Protein AF-A0A0K2SPZ6-F1 (afdb_monomer_lite)

Foldseek 3Di:
DDDDDDDDPPPPPPVVVVVVVLVVLVVLLLVLLVVLQVQLVVLVVVLVVLVVVLPDPPDDVVVSVLCCVLVVVLSVLSNVCRNVVSNCLSCCQVVVCVVLVFRHQPCSVLSVVLSVLQVQLSCQLSVLSVVCSVDVDVVSVVSNVVSPVSNVVSVVSSCVRSVCRNVVPPDCVVPPCPPVNVVVVVVCVVVVVVVVPVPPD

Secondary structure (DSSP, 8-state):
------SSSSSSSHHHHHHHHHHHHHHHHHHHHHHHHHHHHHHHHHHHHHHHHHT-TTS-HHHHHHHHHHHHHHHHHIIIIIIIIHHHHHHHHHHHHHHTTPPS-S-HHHHHHHHHHHHHHHHHHHHHHHHTTT---THHHHHHHHHHHHHHHHHHHHHHHHHHHHTT-TTSGGGSS-HHHHHHHHHHHHHHHHHTTTT--

Structure (mmCIF, N/CA/C/O backbone):
data_AF-A0A0K2SPZ6-F1
#
_entry.id   AF-A0A0K2SPZ6-F1
#
loop_
_atom_site.group_PDB
_atom_site.id
_atom_site.type_symbol
_atom_site.label_atom_id
_atom_site.label_alt_id
_atom_site.label_comp_id
_atom_site.label_asym_id
_atom_site.label_entity_id
_atom_site.label_seq_id
_atom_site.pdbx_PDB_ins_code
_atom_site.Cartn_x
_ato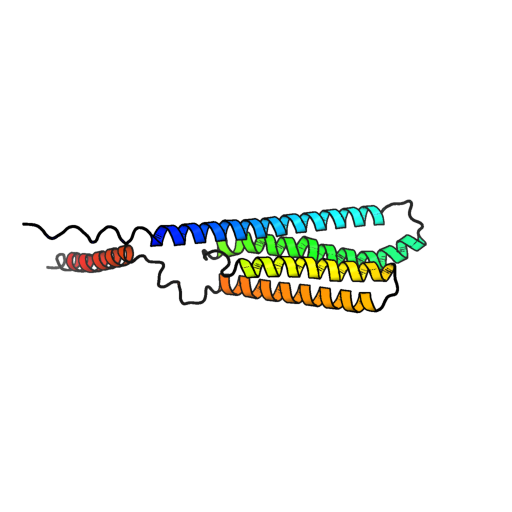m_site.Cartn_y
_atom_site.Cartn_z
_atom_site.occupancy
_atom_site.B_iso_or_equiv
_atom_site.auth_seq_id
_atom_site.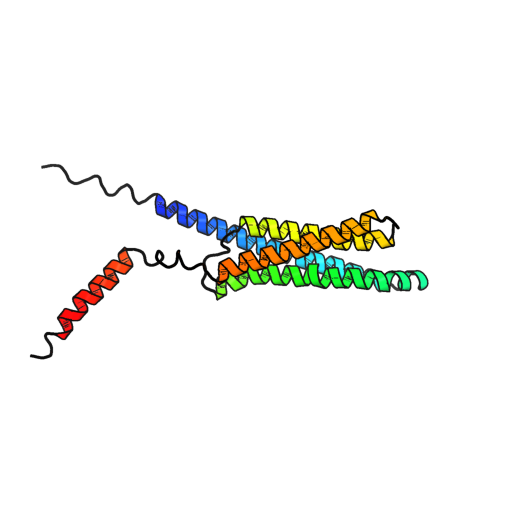auth_comp_id
_atom_site.auth_asym_id
_atom_site.auth_atom_id
_atom_site.pdbx_PDB_model_num
ATOM 1 N N . MET A 1 1 ? -57.168 -4.338 43.255 1.00 48.16 1 MET A N 1
ATOM 2 C CA . MET A 1 1 ? -56.981 -5.070 41.983 1.00 48.16 1 MET A CA 1
ATOM 3 C C . MET A 1 1 ? -56.454 -4.103 40.936 1.00 48.16 1 MET A C 1
ATOM 5 O O . MET A 1 1 ? -57.025 -3.033 40.809 1.00 48.16 1 MET A O 1
ATOM 9 N N . GLY A 1 2 ? -55.401 -4.496 40.212 1.00 50.34 2 GLY A N 1
ATOM 10 C CA . GLY A 1 2 ? -55.012 -3.913 38.920 1.00 50.34 2 GLY A CA 1
ATOM 11 C C . GLY A 1 2 ? -54.053 -2.723 38.969 1.00 50.34 2 GLY A C 1
ATOM 12 O O . GLY A 1 2 ? -54.486 -1.595 39.151 1.00 50.34 2 GLY A O 1
ATOM 13 N N . GLY A 1 3 ? -52.759 -2.960 38.722 1.00 47.03 3 GLY A N 1
ATOM 14 C CA . GLY A 1 3 ? -51.824 -1.858 38.465 1.00 47.03 3 GLY A CA 1
ATOM 15 C C . GLY A 1 3 ? -50.334 -2.196 38.510 1.00 47.03 3 GLY A C 1
ATOM 16 O O . GLY A 1 3 ? -49.577 -1.424 39.081 1.00 47.03 3 GLY A O 1
ATOM 17 N N . ALA A 1 4 ? -49.884 -3.329 37.958 1.00 52.12 4 ALA A N 1
ATOM 18 C CA . ALA A 1 4 ? -48.452 -3.653 37.917 1.00 52.12 4 ALA A CA 1
ATOM 19 C C . ALA A 1 4 ? -48.085 -4.529 36.707 1.00 52.12 4 ALA A C 1
ATOM 21 O O . ALA A 1 4 ? -47.652 -5.664 36.863 1.00 52.12 4 ALA A O 1
ATOM 22 N N . ALA A 1 5 ? -48.285 -4.030 35.485 1.00 55.56 5 ALA A N 1
ATOM 23 C CA . ALA A 1 5 ? -47.811 -4.719 34.281 1.00 55.56 5 ALA A CA 1
ATOM 24 C C . ALA A 1 5 ? -47.653 -3.753 33.095 1.00 55.56 5 ALA A C 1
ATOM 26 O O . ALA A 1 5 ? -48.502 -3.729 32.213 1.00 55.56 5 ALA A O 1
ATOM 27 N N . SER A 1 6 ? -46.591 -2.934 33.050 1.00 50.91 6 SER A N 1
ATOM 28 C CA . SER A 1 6 ? -46.217 -2.256 31.785 1.00 50.91 6 SER A CA 1
ATOM 29 C C . SER A 1 6 ? -44.782 -1.702 31.676 1.00 50.91 6 SER A C 1
ATOM 31 O O . SER A 1 6 ? -44.539 -0.824 30.851 1.00 50.91 6 SER A O 1
ATOM 33 N N . ARG A 1 7 ? -43.788 -2.179 32.448 1.00 51.12 7 ARG A N 1
ATOM 34 C CA . ARG A 1 7 ? -42.400 -1.649 32.351 1.00 51.12 7 ARG A CA 1
ATOM 35 C C . ARG A 1 7 ? -41.344 -2.565 31.727 1.00 51.12 7 ARG A C 1
ATOM 37 O O . ARG A 1 7 ? -40.216 -2.125 31.551 1.00 51.12 7 ARG A O 1
ATOM 44 N N . THR A 1 8 ? -41.676 -3.782 31.306 1.00 50.97 8 THR A N 1
ATOM 45 C CA . THR A 1 8 ? -40.674 -4.757 30.824 1.00 50.97 8 THR A CA 1
ATOM 46 C C . THR A 1 8 ? -40.409 -4.761 29.313 1.00 50.97 8 THR A C 1
ATOM 48 O O . THR A 1 8 ? -39.526 -5.484 28.867 1.00 50.97 8 THR A O 1
ATOM 51 N N . ALA A 1 9 ? -41.086 -3.940 28.502 1.00 47.19 9 ALA A N 1
ATOM 52 C CA . ALA A 1 9 ? -40.972 -4.026 27.037 1.00 47.19 9 ALA A CA 1
ATOM 53 C C . ALA A 1 9 ? -39.983 -3.043 26.368 1.00 47.19 9 ALA A C 1
ATOM 55 O O . ALA A 1 9 ? -39.807 -3.107 25.154 1.00 47.19 9 ALA A O 1
ATOM 56 N N . ARG A 1 10 ? -39.326 -2.127 27.102 1.00 47.34 10 ARG A N 1
ATOM 57 C CA . ARG A 1 10 ? -38.544 -1.035 26.472 1.00 47.34 10 ARG A CA 1
ATOM 58 C C . ARG A 1 10 ? -37.029 -1.253 26.340 1.00 47.34 10 ARG A C 1
ATOM 60 O O . ARG A 1 10 ? -36.404 -0.496 25.610 1.00 47.34 10 ARG A O 1
ATOM 67 N N . ASN A 1 11 ? -36.455 -2.305 26.930 1.00 48.88 11 ASN A N 1
ATOM 68 C CA . ASN A 1 11 ? -34.994 -2.526 26.922 1.00 48.88 11 ASN A CA 1
ATOM 69 C C . ASN A 1 11 ? -34.487 -3.537 25.869 1.00 48.88 11 ASN A C 1
ATOM 71 O O . ASN A 1 11 ? -33.292 -3.799 25.794 1.00 48.88 11 ASN A O 1
ATOM 75 N N . GLY A 1 12 ? -35.359 -4.095 25.019 1.00 47.16 12 GLY A N 1
ATOM 76 C CA . GLY A 1 12 ? -34.966 -5.086 24.000 1.00 47.16 12 GLY A CA 1
ATOM 77 C C . GLY A 1 12 ? -34.379 -4.512 22.699 1.00 47.16 12 GLY A C 1
ATOM 78 O O . GLY A 1 12 ? -33.829 -5.263 21.898 1.00 47.16 12 GLY A O 1
ATOM 79 N N . GLY A 1 13 ? -34.492 -3.199 22.462 1.00 49.41 13 GLY A N 1
ATOM 80 C CA . GLY A 1 13 ? -34.100 -2.567 21.191 1.00 49.41 13 GLY A CA 1
ATOM 81 C C . GLY A 1 13 ? -32.635 -2.118 21.103 1.00 49.41 13 GLY A C 1
ATOM 82 O O . GLY A 1 13 ? -32.050 -2.141 20.021 1.00 49.41 13 GLY A O 1
ATOM 83 N N . GLU A 1 14 ? -32.014 -1.745 22.224 1.00 51.88 14 GLU A N 1
ATOM 84 C CA . GLU A 1 14 ? -30.678 -1.122 22.223 1.00 51.88 14 GLU A CA 1
ATOM 85 C C . GLU A 1 14 ? -29.535 -2.139 22.049 1.00 51.88 14 GLU A C 1
ATOM 87 O O . GLU A 1 14 ? -28.553 -1.864 21.356 1.00 51.88 14 GLU A O 1
ATOM 92 N N . GLY A 1 15 ? -29.686 -3.362 22.571 1.00 53.81 15 GLY A N 1
ATOM 93 C CA . GLY A 1 15 ? -28.670 -4.418 22.436 1.00 53.81 15 GLY A CA 1
ATOM 94 C C . GLY A 1 15 ? -28.492 -4.932 21.001 1.00 53.81 15 GLY A C 1
ATOM 95 O O . GLY A 1 15 ? -27.385 -5.291 20.589 1.00 53.81 15 GLY A O 1
ATOM 96 N N . MET A 1 16 ? -29.562 -4.906 20.201 1.00 54.62 16 MET A N 1
ATOM 97 C CA . MET A 1 16 ? -29.555 -5.401 18.821 1.00 54.62 16 MET A CA 1
ATOM 98 C C . MET A 1 16 ? -28.800 -4.453 17.869 1.00 54.62 16 MET A C 1
ATOM 100 O O . MET A 1 16 ? -28.146 -4.904 16.926 1.00 54.62 16 MET A O 1
ATOM 104 N N . GLY A 1 17 ? -28.801 -3.146 18.160 1.00 69.06 17 GLY A N 1
ATOM 105 C CA . GLY A 1 17 ? -28.034 -2.149 17.410 1.00 69.06 17 GLY A CA 1
ATOM 106 C C . GLY A 1 17 ? -26.521 -2.282 17.612 1.00 69.06 17 GLY A C 1
ATOM 107 O O . GLY A 1 17 ? -25.762 -2.263 16.642 1.00 69.06 17 GLY A O 1
ATOM 108 N N . ILE A 1 18 ? -26.074 -2.486 18.855 1.00 72.25 18 ILE A N 1
ATOM 109 C CA . ILE A 1 18 ? -24.642 -2.570 19.194 1.00 72.25 18 ILE A CA 1
ATOM 110 C C . ILE A 1 18 ? -24.004 -3.828 18.586 1.00 72.25 18 ILE A C 1
ATOM 112 O O . ILE A 1 18 ? -22.923 -3.750 17.992 1.00 72.25 18 ILE A O 1
ATOM 116 N N . ALA A 1 19 ? -24.686 -4.975 18.667 1.00 74.56 19 ALA A N 1
ATOM 117 C CA . ALA A 1 19 ? -24.220 -6.218 18.052 1.00 74.56 19 ALA A CA 1
ATOM 118 C C . ALA A 1 19 ? -24.092 -6.083 16.522 1.00 74.56 19 ALA A C 1
ATOM 120 O O . ALA A 1 19 ? -23.043 -6.397 15.952 1.00 74.56 19 ALA A O 1
ATOM 121 N N . ALA A 1 20 ? -25.105 -5.509 15.863 1.00 76.62 20 ALA A N 1
ATOM 122 C CA . ALA A 1 20 ? -25.093 -5.291 14.418 1.00 76.62 20 ALA A CA 1
ATOM 123 C C . ALA A 1 20 ? -23.979 -4.326 13.962 1.00 76.62 20 ALA A C 1
ATOM 125 O O . ALA A 1 20 ? -23.363 -4.532 12.907 1.00 76.62 20 ALA A O 1
ATOM 126 N N . VAL A 1 21 ? -23.688 -3.282 14.750 1.00 79.44 21 VAL A N 1
ATOM 127 C CA . VAL A 1 21 ? -22.583 -2.346 14.484 1.00 79.44 21 VAL A CA 1
ATOM 128 C C . VAL A 1 21 ? -21.233 -3.050 14.625 1.00 79.44 21 VAL A C 1
ATOM 130 O O . VAL A 1 21 ? -20.398 -2.949 13.722 1.00 79.44 21 VAL A O 1
ATOM 133 N N . LYS A 1 22 ? -21.033 -3.830 15.695 1.00 79.19 22 LYS A N 1
ATOM 134 C CA . LYS A 1 22 ? -19.798 -4.595 15.927 1.00 79.19 22 LYS A CA 1
ATOM 135 C C . LYS A 1 22 ? -19.522 -5.582 14.789 1.00 79.19 22 LYS A C 1
ATOM 137 O O . LYS A 1 22 ? -18.397 -5.639 14.287 1.00 79.19 22 LYS A O 1
ATOM 142 N N . ASP A 1 23 ? -20.548 -6.282 14.313 1.00 84.62 23 ASP A N 1
ATOM 143 C CA . ASP A 1 23 ? -20.433 -7.219 13.190 1.00 84.62 23 ASP A CA 1
ATOM 144 C C . ASP A 1 23 ? -20.152 -6.531 11.851 1.00 84.62 23 ASP A C 1
ATOM 146 O O . ASP A 1 23 ? -19.418 -7.057 11.005 1.00 84.62 23 ASP A O 1
ATOM 150 N N . ARG A 1 24 ? -20.701 -5.331 11.633 1.00 84.81 24 ARG A N 1
ATOM 151 C CA . ARG A 1 24 ? -20.382 -4.522 10.449 1.00 84.81 24 ARG A CA 1
ATOM 152 C C . ARG A 1 24 ? -18.917 -4.091 10.460 1.00 84.81 24 ARG A C 1
ATOM 154 O O . ARG A 1 24 ? -18.242 -4.236 9.439 1.00 84.81 24 ARG A O 1
ATOM 161 N N . THR A 1 25 ? -18.410 -3.635 11.604 1.00 83.62 25 THR A N 1
ATOM 162 C CA . THR A 1 25 ? -17.001 -3.250 11.760 1.00 83.62 25 THR A CA 1
ATOM 163 C C . THR A 1 25 ? -16.080 -4.451 11.554 1.00 83.62 25 THR A C 1
ATOM 165 O O . THR A 1 25 ? -15.144 -4.353 10.763 1.00 83.62 25 THR A O 1
ATOM 168 N N . ARG A 1 26 ? -16.396 -5.618 12.140 1.00 84.38 26 ARG A N 1
ATOM 169 C CA . ARG A 1 26 ? -15.666 -6.886 11.914 1.00 84.38 26 ARG A CA 1
ATOM 170 C C . ARG A 1 26 ? -15.512 -7.217 10.441 1.00 84.38 26 ARG A C 1
ATOM 172 O O . ARG A 1 26 ? -14.404 -7.443 9.956 1.00 84.38 26 ARG A O 1
ATOM 179 N N . ARG A 1 27 ? -16.631 -7.212 9.717 1.00 88.31 27 ARG A N 1
ATOM 180 C CA . ARG A 1 27 ? -16.635 -7.497 8.281 1.00 88.31 27 ARG A CA 1
ATOM 181 C C . ARG A 1 27 ? -15.853 -6.451 7.492 1.00 88.31 27 ARG A C 1
ATOM 183 O O . ARG A 1 27 ? -15.133 -6.826 6.573 1.00 88.31 27 ARG A O 1
ATOM 190 N N . SER A 1 28 ? -15.958 -5.172 7.854 1.00 88.69 28 SER A N 1
ATOM 191 C CA . SER A 1 28 ? -15.219 -4.096 7.186 1.00 88.69 28 SER A CA 1
ATOM 192 C C . SER A 1 28 ? -13.707 -4.246 7.348 1.00 88.69 28 SER A C 1
ATOM 194 O O . SER A 1 28 ? -12.991 -4.181 6.354 1.00 88.69 28 SER A O 1
ATOM 196 N N . VAL A 1 29 ? -13.221 -4.486 8.569 1.00 87.81 29 VAL A N 1
ATOM 197 C CA . VAL A 1 29 ? -11.782 -4.649 8.833 1.00 87.81 29 VAL A CA 1
ATOM 198 C C . VAL A 1 29 ? -11.235 -5.893 8.140 1.00 87.81 29 VAL A C 1
ATOM 200 O O . VAL A 1 29 ? -10.220 -5.816 7.458 1.00 87.81 29 VAL A O 1
ATOM 203 N N . ARG A 1 30 ? -11.954 -7.020 8.205 1.00 90.75 30 ARG A N 1
ATOM 204 C CA . ARG A 1 30 ? -11.554 -8.239 7.489 1.00 90.75 30 ARG A CA 1
ATOM 205 C C . ARG A 1 30 ? -11.476 -8.022 5.976 1.00 90.75 30 ARG A C 1
ATOM 207 O O . ARG A 1 30 ? -10.544 -8.507 5.343 1.00 90.75 30 ARG A O 1
ATOM 214 N N . ARG A 1 31 ? -12.439 -7.303 5.389 1.00 94.38 31 ARG A N 1
ATOM 215 C CA . ARG A 1 31 ? -12.410 -6.947 3.960 1.00 94.38 31 ARG A CA 1
ATOM 216 C C . ARG A 1 31 ? -11.214 -6.062 3.624 1.00 94.38 31 ARG A C 1
ATOM 218 O O . ARG A 1 31 ? -10.594 -6.289 2.596 1.00 94.38 31 ARG A O 1
ATOM 225 N N . LEU A 1 32 ? -10.881 -5.106 4.490 1.00 94.75 32 LEU A N 1
ATOM 226 C CA . LEU A 1 32 ? -9.718 -4.242 4.313 1.00 94.75 32 LEU A CA 1
ATOM 227 C C . LEU A 1 32 ? -8.410 -5.045 4.331 1.00 94.75 32 LEU A C 1
ATOM 229 O O . LEU A 1 32 ? -7.596 -4.900 3.427 1.00 94.75 32 LEU A O 1
ATOM 233 N N . SER A 1 33 ? -8.228 -5.938 5.306 1.00 94.62 33 SER A N 1
ATOM 234 C CA . SER A 1 33 ? -7.054 -6.818 5.356 1.00 94.62 33 SER A CA 1
ATOM 235 C C . SER A 1 33 ? -6.949 -7.713 4.123 1.00 94.62 33 SER A C 1
ATOM 237 O O . SER A 1 33 ? -5.878 -7.823 3.537 1.00 94.62 33 SER A O 1
ATOM 239 N N . MET A 1 34 ? -8.066 -8.302 3.681 1.00 96.94 34 MET A N 1
ATOM 240 C CA . MET A 1 34 ? -8.100 -9.094 2.447 1.00 96.94 34 MET A CA 1
ATOM 241 C C . MET A 1 34 ? -7.771 -8.256 1.209 1.00 96.94 34 MET A C 1
ATOM 243 O O . MET A 1 34 ? -7.099 -8.754 0.310 1.00 96.94 34 MET A O 1
ATOM 247 N N . ALA A 1 35 ? -8.190 -6.989 1.168 1.00 97.50 35 ALA A N 1
ATOM 248 C CA . ALA A 1 35 ? -7.812 -6.074 0.097 1.00 97.50 35 ALA A CA 1
ATOM 249 C C . ALA A 1 35 ? -6.296 -5.825 0.089 1.00 97.50 35 ALA A C 1
ATOM 251 O O . ALA A 1 35 ? -5.685 -5.945 -0.966 1.00 97.50 35 ALA A O 1
ATOM 252 N N . TYR A 1 36 ? -5.680 -5.579 1.251 1.00 97.56 36 TYR A N 1
ATOM 253 C CA . TYR A 1 36 ? -4.224 -5.444 1.378 1.00 97.56 36 TYR A CA 1
ATOM 254 C C . TYR A 1 36 ? -3.459 -6.709 0.966 1.00 97.56 36 TYR A C 1
ATOM 256 O O . TYR A 1 36 ? -2.431 -6.612 0.299 1.00 97.56 36 TYR A O 1
ATOM 264 N N . TYR A 1 37 ? -3.955 -7.900 1.315 1.00 97.81 37 TYR A N 1
ATOM 265 C CA . TYR A 1 37 ? -3.356 -9.154 0.849 1.00 97.81 37 TYR A CA 1
ATOM 266 C C . TYR A 1 37 ? -3.484 -9.319 -0.665 1.00 97.81 37 TYR A C 1
ATOM 268 O O . TYR A 1 37 ? -2.507 -9.653 -1.331 1.00 97.81 37 TYR A O 1
ATOM 276 N N . GLY A 1 38 ? -4.663 -9.029 -1.219 1.00 97.75 38 GLY A N 1
ATOM 277 C CA . GLY A 1 38 ? -4.892 -9.071 -2.660 1.00 97.75 38 GLY A CA 1
ATOM 278 C C . GLY A 1 38 ? -3.976 -8.112 -3.422 1.00 97.75 38 GLY A C 1
ATOM 279 O O . GLY A 1 38 ? -3.356 -8.511 -4.405 1.00 97.75 38 GLY A O 1
ATOM 280 N N . THR A 1 39 ? -3.827 -6.870 -2.950 1.00 97.00 39 THR A N 1
ATOM 281 C CA . THR A 1 39 ? -2.935 -5.888 -3.584 1.00 97.00 39 THR A CA 1
ATOM 282 C C . THR A 1 39 ? -1.465 -6.250 -3.414 1.00 97.00 39 THR A C 1
ATOM 284 O O . THR A 1 39 ? -0.704 -6.116 -4.367 1.00 97.00 39 THR A O 1
ATOM 287 N N . SER A 1 40 ? -1.067 -6.763 -2.247 1.00 97.81 40 SER A N 1
ATOM 288 C CA . SER A 1 40 ? 0.290 -7.256 -1.995 1.00 97.81 40 SER A CA 1
ATOM 289 C C . SER A 1 40 ? 0.679 -8.356 -2.991 1.00 97.81 40 SER A C 1
ATOM 291 O O . SER A 1 40 ? 1.703 -8.241 -3.665 1.00 97.81 40 SER A O 1
ATOM 293 N N . LEU A 1 41 ? -0.175 -9.370 -3.167 1.00 97.75 41 LEU A N 1
ATOM 294 C CA . LEU A 1 41 ? 0.054 -10.454 -4.128 1.00 97.75 41 LEU A CA 1
ATOM 295 C C . LEU A 1 41 ? 0.055 -9.960 -5.577 1.00 97.75 41 LEU A C 1
ATOM 297 O O . LEU A 1 41 ? 0.882 -10.405 -6.370 1.00 97.75 41 LEU A O 1
ATOM 301 N N . ALA A 1 42 ? -0.821 -9.013 -5.924 1.00 96.44 42 ALA A N 1
ATOM 302 C CA . ALA A 1 42 ? -0.811 -8.398 -7.248 1.00 96.44 42 ALA A CA 1
ATOM 303 C C . ALA A 1 42 ? 0.523 -7.683 -7.522 1.00 96.44 42 ALA A C 1
ATOM 305 O O . ALA A 1 42 ? 1.104 -7.840 -8.593 1.00 96.44 42 ALA A O 1
ATOM 306 N N . TYR A 1 43 ? 1.049 -6.944 -6.544 1.00 95.25 43 TYR A N 1
ATOM 307 C CA . TYR A 1 43 ? 2.339 -6.274 -6.671 1.00 95.25 43 TYR A CA 1
ATOM 308 C C . TYR A 1 43 ? 3.521 -7.247 -6.735 1.00 95.25 43 TYR A C 1
ATOM 310 O O . TYR A 1 43 ? 4.442 -7.009 -7.517 1.00 95.25 43 TYR A O 1
ATOM 318 N N . LEU A 1 44 ? 3.472 -8.358 -5.994 1.00 95.31 44 LEU A N 1
ATOM 319 C CA . LEU A 1 44 ? 4.445 -9.442 -6.124 1.00 95.31 44 LEU A CA 1
ATOM 320 C C . LEU A 1 44 ? 4.422 -10.043 -7.534 1.00 95.31 44 LEU A C 1
ATOM 322 O O . LEU A 1 44 ? 5.472 -10.184 -8.151 1.00 95.31 44 LEU A O 1
ATOM 326 N N . ALA A 1 45 ? 3.236 -10.350 -8.068 1.00 95.12 45 ALA A N 1
ATOM 327 C CA . ALA A 1 45 ? 3.083 -10.923 -9.403 1.00 95.12 45 ALA A CA 1
ATOM 328 C C . ALA A 1 45 ? 3.598 -9.976 -10.500 1.00 95.12 45 ALA A C 1
ATOM 330 O O . ALA A 1 45 ? 4.351 -10.397 -11.377 1.00 95.12 45 ALA A O 1
ATOM 331 N N . VAL A 1 46 ? 3.251 -8.686 -10.421 1.00 91.00 46 VAL A N 1
ATOM 332 C CA . VAL A 1 46 ? 3.751 -7.655 -11.348 1.00 91.00 46 VAL A CA 1
ATOM 333 C C . VAL A 1 46 ? 5.271 -7.534 -11.263 1.00 91.00 46 VAL A C 1
ATOM 335 O O . VAL A 1 46 ? 5.943 -7.457 -12.289 1.00 91.00 46 VAL A O 1
ATOM 338 N N . GLY A 1 47 ? 5.833 -7.553 -10.056 1.00 89.06 47 GLY A N 1
ATOM 339 C CA . GLY A 1 47 ? 7.274 -7.496 -9.875 1.00 89.06 47 GLY A CA 1
ATOM 340 C C . GLY A 1 47 ? 7.994 -8.759 -10.372 1.00 89.06 47 GLY A C 1
ATOM 341 O O . GLY A 1 47 ? 9.019 -8.653 -11.038 1.00 89.06 47 GLY A O 1
ATOM 342 N N . ALA A 1 48 ? 7.450 -9.951 -10.127 1.00 89.81 48 ALA A N 1
ATOM 343 C CA . ALA A 1 48 ? 8.001 -11.199 -10.655 1.00 89.81 48 ALA A CA 1
ATOM 344 C C . ALA A 1 48 ? 7.994 -11.213 -12.193 1.00 89.81 48 ALA A C 1
ATOM 346 O O . ALA A 1 48 ? 9.000 -11.561 -12.811 1.00 89.81 48 ALA A O 1
ATOM 347 N N . LEU A 1 49 ? 6.899 -10.751 -12.811 1.00 88.62 49 LEU A N 1
ATOM 348 C CA . LEU A 1 49 ? 6.8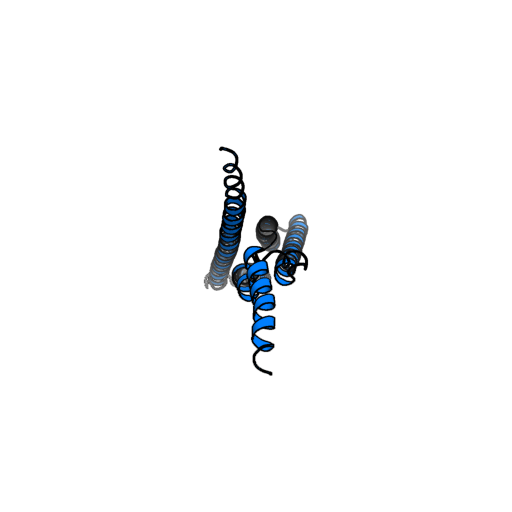19 -10.568 -14.261 1.00 88.62 49 LEU A CA 1
ATOM 349 C C . LEU A 1 49 ? 7.882 -9.580 -14.756 1.00 88.62 49 LEU A C 1
ATOM 351 O O . LEU A 1 49 ? 8.541 -9.829 -15.761 1.00 88.62 49 LEU A O 1
ATOM 355 N N . PHE A 1 50 ? 8.086 -8.481 -14.032 1.00 84.81 50 PHE A N 1
ATOM 356 C CA . PHE A 1 50 ? 9.107 -7.496 -14.364 1.00 84.81 50 PHE A CA 1
ATOM 357 C C . PHE A 1 50 ? 10.525 -8.082 -14.343 1.00 84.81 50 PHE A C 1
ATOM 359 O O . PHE A 1 50 ? 11.292 -7.843 -15.273 1.00 84.81 50 PHE A O 1
ATOM 366 N N . LEU A 1 51 ? 10.866 -8.888 -13.330 1.00 84.88 51 LEU A N 1
ATOM 367 C CA . LEU A 1 51 ? 12.149 -9.599 -13.284 1.00 84.88 51 LEU A CA 1
ATOM 368 C C . LEU A 1 51 ? 12.305 -10.568 -14.456 1.00 84.88 51 LEU A C 1
ATOM 370 O O . LEU A 1 51 ? 13.346 -10.556 -15.104 1.00 84.88 51 LEU A O 1
ATOM 374 N N . ALA A 1 52 ? 11.266 -11.348 -14.765 1.00 85.38 52 ALA A N 1
ATOM 375 C CA . ALA A 1 52 ? 11.292 -12.291 -15.881 1.00 85.38 52 ALA A CA 1
ATOM 376 C C . ALA A 1 52 ? 11.540 -11.588 -17.228 1.00 85.38 52 ALA A C 1
ATOM 378 O O . ALA A 1 52 ? 12.293 -12.086 -18.060 1.00 85.38 52 ALA A O 1
ATOM 379 N N . VAL A 1 53 ? 10.955 -10.400 -17.428 1.00 81.44 53 VAL A N 1
ATOM 380 C CA . VAL A 1 53 ? 11.199 -9.578 -18.623 1.00 81.44 53 VAL A CA 1
ATOM 381 C C . VAL A 1 53 ? 12.630 -9.028 -18.643 1.00 81.44 53 VAL A C 1
ATOM 383 O O . VAL A 1 53 ? 13.260 -9.012 -19.697 1.00 81.44 53 VAL A O 1
ATOM 386 N N . MET A 1 54 ? 13.164 -8.592 -17.497 1.00 75.94 54 MET A N 1
ATOM 387 C CA . MET A 1 54 ? 14.531 -8.054 -17.401 1.00 75.94 54 MET A CA 1
ATOM 388 C C . MET A 1 54 ? 15.628 -9.112 -17.585 1.00 75.94 54 MET A C 1
ATOM 390 O O . MET A 1 54 ? 16.750 -8.758 -17.955 1.00 75.94 54 MET A O 1
ATOM 394 N N . ASP A 1 55 ? 15.316 -10.379 -17.315 1.00 79.88 55 ASP A N 1
ATOM 395 C CA . ASP A 1 55 ? 16.233 -11.514 -17.463 1.00 79.88 55 ASP A CA 1
ATOM 396 C C . ASP A 1 55 ? 16.103 -12.214 -18.828 1.00 79.88 55 ASP A C 1
ATOM 398 O O . ASP A 1 55 ? 16.769 -13.211 -19.100 1.00 79.88 55 ASP A O 1
ATOM 402 N N . TYR A 1 56 ? 15.252 -11.693 -19.722 1.00 79.38 56 TYR A N 1
ATOM 403 C CA . TYR A 1 56 ? 15.015 -12.313 -21.020 1.00 79.38 56 TYR A CA 1
ATOM 404 C C . TYR A 1 56 ? 16.245 -12.164 -21.945 1.00 79.38 56 TYR A C 1
ATOM 406 O O . TYR A 1 56 ? 16.618 -11.039 -22.300 1.00 79.38 56 TYR A O 1
ATOM 414 N N . PRO A 1 57 ? 16.864 -13.273 -22.399 1.00 66.81 57 PRO A N 1
ATOM 415 C CA . PRO A 1 57 ? 18.168 -13.264 -23.072 1.00 66.81 57 PRO A CA 1
ATOM 416 C C . PRO A 1 57 ? 18.159 -12.651 -24.481 1.00 66.81 57 PRO A C 1
ATOM 418 O O . PRO A 1 57 ? 19.221 -12.413 -25.049 1.00 66.81 57 PRO A O 1
ATOM 421 N N . ALA A 1 58 ? 16.985 -12.375 -25.056 1.00 70.25 58 ALA A N 1
ATOM 422 C CA . ALA A 1 58 ? 16.859 -11.811 -26.403 1.00 70.25 58 ALA A CA 1
ATOM 423 C C . ALA A 1 58 ? 16.904 -10.270 -26.454 1.00 70.25 58 ALA A C 1
ATOM 425 O O . ALA A 1 58 ? 16.796 -9.691 -27.535 1.00 70.25 58 ALA A O 1
ATOM 426 N N . LEU A 1 59 ? 17.021 -9.582 -25.312 1.00 66.69 59 LEU A N 1
ATOM 427 C CA . LEU A 1 59 ? 17.057 -8.120 -25.297 1.00 66.69 59 LEU A CA 1
ATOM 428 C C . LEU A 1 59 ? 18.461 -7.594 -25.664 1.00 66.69 59 LEU A C 1
ATOM 430 O O . LEU A 1 59 ? 19.454 -8.026 -25.075 1.00 66.69 59 LEU A O 1
ATOM 434 N N . PRO A 1 60 ? 18.578 -6.624 -26.591 1.00 74.75 60 PRO A N 1
ATOM 435 C CA . PRO A 1 60 ? 19.869 -6.059 -26.978 1.00 74.75 60 PRO A CA 1
ATOM 436 C C . PRO A 1 60 ? 20.581 -5.425 -25.770 1.00 74.75 60 PRO A C 1
ATOM 438 O O . PRO A 1 60 ? 20.019 -4.576 -25.074 1.00 74.75 60 PRO A O 1
ATOM 441 N N . GLY A 1 61 ? 21.838 -5.815 -25.526 1.00 66.25 61 GLY A N 1
ATOM 442 C CA . GLY A 1 61 ? 22.559 -5.547 -24.270 1.00 66.25 61 GLY A CA 1
ATOM 443 C C . GLY A 1 61 ? 22.666 -4.070 -23.855 1.00 66.25 61 GLY A C 1
ATOM 444 O O . GLY A 1 61 ? 22.613 -3.758 -22.666 1.00 66.25 61 GLY A O 1
ATOM 445 N N . GLY A 1 62 ? 22.731 -3.136 -24.812 1.00 63.91 62 GLY A N 1
ATOM 446 C CA . GLY A 1 62 ? 22.733 -1.693 -24.519 1.00 63.91 62 GLY A CA 1
ATOM 447 C C . GLY A 1 62 ? 21.394 -1.160 -23.985 1.00 63.91 62 GLY A C 1
ATOM 448 O O . GLY A 1 62 ? 21.364 -0.215 -23.196 1.00 63.91 62 GLY A O 1
ATOM 449 N N . LEU A 1 63 ? 20.285 -1.794 -24.374 1.00 65.44 63 LEU A N 1
ATOM 450 C CA . LEU A 1 63 ? 18.930 -1.466 -23.925 1.00 65.44 63 LEU A CA 1
ATOM 451 C C . LEU A 1 63 ? 18.667 -2.079 -22.538 1.00 65.44 63 LEU A C 1
ATOM 453 O O . LEU A 1 63 ? 18.095 -1.425 -21.668 1.00 65.44 63 LEU A O 1
ATOM 457 N N . VAL A 1 64 ? 19.211 -3.276 -22.291 1.00 65.38 64 VAL A N 1
ATOM 458 C CA . VAL A 1 64 ? 19.192 -3.952 -20.984 1.00 65.38 64 VAL A CA 1
ATOM 459 C C . VAL A 1 64 ? 19.914 -3.136 -19.909 1.00 65.38 64 VAL A C 1
ATOM 461 O O . VAL A 1 64 ? 19.397 -3.014 -18.804 1.00 65.38 64 VAL A O 1
ATOM 464 N N . LEU A 1 65 ? 21.073 -2.536 -20.208 1.00 65.31 65 LEU A N 1
ATOM 465 C CA . LEU A 1 65 ? 21.844 -1.781 -19.209 1.00 65.31 65 LEU A CA 1
ATOM 466 C C . LEU A 1 65 ? 21.123 -0.498 -18.749 1.00 65.31 65 LEU A C 1
ATOM 468 O O . LEU A 1 65 ? 21.078 -0.205 -17.553 1.00 65.31 65 LEU A O 1
ATOM 472 N N . LYS A 1 66 ? 20.511 0.241 -19.689 1.00 67.00 66 LYS A N 1
ATOM 473 C CA . LYS A 1 66 ? 19.705 1.439 -19.387 1.00 67.00 66 LYS A CA 1
ATOM 474 C C . LYS A 1 66 ? 18.418 1.092 -18.650 1.00 67.00 66 LYS A C 1
ATOM 476 O O . LYS A 1 66 ? 18.055 1.800 -17.712 1.00 67.00 66 LYS A O 1
ATOM 481 N N . LEU A 1 67 ? 17.759 0.001 -19.049 1.00 68.12 67 LEU A N 1
ATOM 482 C CA . LEU A 1 67 ? 16.598 -0.503 -18.332 1.00 68.12 67 LEU A CA 1
ATOM 483 C C . LEU A 1 67 ? 17.006 -0.888 -16.912 1.00 68.12 67 LEU A C 1
ATOM 485 O O . LEU A 1 67 ? 16.494 -0.273 -15.995 1.00 68.12 67 LEU A O 1
ATOM 489 N N . LYS A 1 68 ? 17.991 -1.769 -16.700 1.00 70.62 68 LYS A N 1
ATOM 490 C CA . LYS A 1 68 ? 18.350 -2.323 -15.379 1.00 70.62 68 LYS A CA 1
ATOM 491 C C . LYS A 1 68 ? 18.582 -1.287 -14.267 1.00 70.62 68 LYS A C 1
ATOM 493 O O . LYS A 1 68 ? 18.094 -1.505 -13.161 1.00 70.62 68 LYS A O 1
ATOM 498 N N . GLY A 1 69 ? 19.258 -0.162 -14.521 1.00 70.25 69 GLY A N 1
ATOM 499 C CA . GLY A 1 69 ? 19.502 0.850 -13.473 1.00 70.25 69 GLY A CA 1
ATOM 500 C C . GLY A 1 69 ? 18.224 1.563 -12.998 1.00 70.25 69 GLY A C 1
ATOM 501 O O . GLY A 1 69 ? 17.925 1.647 -11.805 1.00 70.25 69 GLY A O 1
ATOM 502 N N . ALA A 1 70 ? 17.433 2.033 -13.956 1.00 67.50 70 ALA A N 1
ATOM 503 C CA . ALA A 1 70 ? 16.165 2.728 -13.743 1.00 67.50 70 ALA A CA 1
ATOM 504 C C . ALA A 1 70 ? 15.040 1.780 -13.279 1.00 67.50 70 ALA A C 1
ATOM 506 O O . ALA A 1 70 ? 14.345 2.035 -12.289 1.00 67.50 70 ALA A O 1
ATOM 507 N N . ALA A 1 71 ? 14.925 0.648 -13.971 1.00 74.00 71 ALA A N 1
ATOM 508 C CA . ALA A 1 71 ? 14.058 -0.485 -13.684 1.00 74.00 71 ALA A CA 1
ATOM 509 C C . ALA A 1 71 ? 14.268 -1.006 -12.269 1.00 74.00 71 ALA A C 1
ATOM 511 O O . ALA A 1 71 ? 13.293 -1.212 -11.557 1.00 74.00 71 ALA A O 1
ATOM 512 N N . GLY A 1 72 ? 15.525 -1.167 -11.845 1.00 79.62 72 GLY A N 1
ATOM 513 C CA . GLY A 1 72 ? 15.864 -1.661 -10.515 1.00 79.62 72 GLY A CA 1
ATOM 514 C C . GLY A 1 72 ? 15.334 -0.756 -9.407 1.00 79.62 72 GLY A C 1
ATOM 515 O O . GLY A 1 72 ? 14.806 -1.245 -8.414 1.00 79.62 72 GLY A O 1
ATOM 516 N N . THR A 1 73 ? 15.385 0.567 -9.596 1.00 83.25 73 THR A N 1
ATOM 517 C CA . THR A 1 73 ? 14.867 1.516 -8.598 1.00 83.25 73 THR A CA 1
ATOM 518 C C . THR A 1 73 ? 13.348 1.421 -8.477 1.00 83.25 73 THR A C 1
ATOM 520 O O . THR A 1 73 ? 12.829 1.288 -7.369 1.00 83.25 73 THR A O 1
ATOM 523 N N . VAL A 1 74 ? 12.623 1.451 -9.602 1.00 84.81 74 VAL A N 1
ATOM 524 C CA . VAL A 1 74 ? 11.157 1.318 -9.585 1.00 84.81 74 VAL A CA 1
ATOM 525 C C . VAL A 1 74 ? 10.751 -0.050 -9.051 1.00 84.81 74 VAL A C 1
ATOM 527 O O . VAL A 1 74 ? 9.891 -0.116 -8.183 1.00 84.81 74 VAL A O 1
ATOM 530 N N . PHE A 1 75 ? 11.417 -1.119 -9.485 1.00 87.56 75 PHE A N 1
ATOM 531 C CA . PHE A 1 75 ? 11.197 -2.478 -9.002 1.00 87.56 75 PHE A CA 1
ATOM 532 C C . PHE A 1 75 ? 11.369 -2.593 -7.484 1.00 87.56 75 PHE A C 1
ATOM 534 O O . PHE A 1 75 ? 10.474 -3.102 -6.810 1.00 87.56 75 PHE A O 1
ATOM 541 N N . ASN A 1 76 ? 12.475 -2.078 -6.937 1.00 88.94 76 ASN A N 1
ATOM 542 C CA . ASN A 1 76 ? 12.756 -2.133 -5.504 1.00 88.94 76 ASN A CA 1
ATOM 543 C C . ASN A 1 76 ? 11.704 -1.370 -4.697 1.00 88.94 76 ASN A C 1
ATOM 545 O O . ASN A 1 76 ? 11.205 -1.881 -3.697 1.00 88.94 76 ASN A O 1
ATOM 549 N N . LEU A 1 77 ? 11.325 -0.169 -5.141 1.00 89.12 77 LEU A N 1
ATOM 550 C CA . LEU A 1 77 ? 10.287 0.622 -4.479 1.00 89.12 77 LEU A CA 1
ATOM 551 C C . LEU A 1 77 ? 8.912 -0.055 -4.578 1.00 89.12 77 LEU A C 1
ATOM 553 O O . LEU A 1 77 ? 8.150 -0.057 -3.613 1.00 89.12 77 LEU A O 1
ATOM 557 N N . TRP A 1 78 ? 8.607 -0.668 -5.719 1.00 90.81 78 TRP A N 1
ATOM 558 C CA . TRP A 1 78 ? 7.361 -1.391 -5.947 1.00 90.81 78 TRP A CA 1
ATOM 559 C C . TRP A 1 78 ? 7.269 -2.656 -5.089 1.00 90.81 78 TRP A C 1
ATOM 561 O O . TRP A 1 78 ? 6.219 -2.940 -4.520 1.00 90.81 78 TRP A O 1
ATOM 571 N N . HIS A 1 79 ? 8.367 -3.390 -4.923 1.00 93.25 79 HIS A N 1
ATOM 572 C CA . HIS A 1 79 ? 8.417 -4.536 -4.018 1.00 93.25 79 HIS A CA 1
ATOM 573 C C . HIS A 1 79 ? 8.347 -4.110 -2.552 1.00 93.25 79 HIS A C 1
ATOM 575 O O . HIS A 1 79 ? 7.555 -4.657 -1.787 1.00 93.25 79 HIS A O 1
ATOM 581 N N . LEU A 1 80 ? 9.145 -3.119 -2.154 1.00 94.25 80 LEU A N 1
ATOM 582 C CA . LEU A 1 80 ? 9.220 -2.689 -0.763 1.00 94.25 80 LEU A CA 1
ATOM 583 C C . LEU A 1 80 ? 7.902 -2.070 -0.292 1.00 94.25 80 LEU A C 1
ATOM 585 O O . LEU A 1 80 ? 7.369 -2.455 0.744 1.00 94.25 80 LEU A O 1
ATOM 589 N N . TYR A 1 81 ? 7.350 -1.122 -1.045 1.00 94.56 81 TYR A N 1
ATOM 590 C CA . TYR A 1 81 ? 6.105 -0.473 -0.651 1.00 94.56 81 TYR A CA 1
ATOM 591 C C . TYR A 1 81 ? 4.893 -1.280 -1.135 1.00 94.56 81 TYR A C 1
ATOM 593 O O . TYR A 1 81 ? 4.008 -1.606 -0.352 1.00 94.56 81 TYR A O 1
ATOM 601 N N . GLY A 1 82 ? 4.866 -1.707 -2.394 1.00 94.81 82 GLY A N 1
ATOM 602 C CA . GLY A 1 82 ? 3.712 -2.414 -2.949 1.00 94.81 82 GLY A CA 1
ATOM 603 C C . GLY A 1 82 ? 3.511 -3.773 -2.291 1.00 94.81 82 GLY A C 1
ATOM 604 O O . GLY A 1 82 ? 2.486 -3.994 -1.649 1.00 94.81 82 GLY A O 1
ATOM 605 N N . PHE A 1 83 ? 4.484 -4.676 -2.402 1.00 97.06 83 PHE A N 1
ATOM 606 C CA . PHE A 1 83 ? 4.357 -6.018 -1.834 1.00 97.06 83 PHE A CA 1
ATOM 607 C C . PHE A 1 83 ? 4.500 -6.012 -0.304 1.00 97.06 83 PHE A C 1
ATOM 609 O O . PHE A 1 83 ? 3.529 -6.308 0.401 1.00 97.06 83 PHE A O 1
ATOM 616 N N . VAL A 1 84 ? 5.678 -5.645 0.212 1.00 97.50 84 VAL A N 1
ATOM 617 C CA . VAL A 1 84 ? 5.999 -5.769 1.644 1.00 97.50 84 VAL A CA 1
ATOM 618 C C . VAL A 1 84 ? 5.164 -4.801 2.484 1.00 97.50 84 VAL A C 1
ATOM 620 O O . VAL A 1 84 ? 4.554 -5.218 3.466 1.00 97.50 84 VAL A O 1
ATOM 623 N N . GLY A 1 85 ? 5.062 -3.534 2.079 1.00 96.88 85 GLY A N 1
ATOM 624 C CA . GLY A 1 85 ? 4.271 -2.525 2.785 1.00 96.88 85 GLY A CA 1
ATOM 625 C C . GLY A 1 85 ? 2.789 -2.894 2.896 1.00 96.88 85 GLY A C 1
ATOM 626 O O . GLY A 1 85 ? 2.236 -2.880 4.000 1.00 96.88 85 GLY A O 1
ATOM 627 N N . SER A 1 86 ? 2.161 -3.314 1.792 1.00 97.69 86 SER A N 1
ATOM 628 C CA . SER A 1 86 ? 0.768 -3.788 1.819 1.00 97.69 86 SER A CA 1
ATOM 629 C C . SER A 1 86 ? 0.601 -5.043 2.675 1.00 97.69 86 SER A C 1
ATOM 631 O O . SER A 1 86 ? -0.379 -5.146 3.410 1.00 97.69 86 SER A O 1
ATOM 633 N N . MET A 1 87 ? 1.559 -5.978 2.633 1.00 97.88 87 MET A N 1
ATOM 634 C CA . MET A 1 87 ? 1.520 -7.186 3.463 1.00 97.88 87 MET A CA 1
ATOM 635 C C . MET A 1 87 ? 1.562 -6.835 4.952 1.00 97.88 87 MET A C 1
ATOM 637 O O . MET A 1 87 ? 0.733 -7.322 5.721 1.00 97.88 87 MET A O 1
ATOM 641 N N . ILE A 1 88 ? 2.475 -5.943 5.353 1.00 96.62 88 ILE A N 1
ATOM 642 C CA . ILE A 1 88 ? 2.598 -5.469 6.737 1.00 96.62 88 ILE A CA 1
ATOM 643 C C . ILE A 1 88 ? 1.289 -4.821 7.193 1.00 96.62 88 ILE A C 1
ATOM 645 O O . ILE A 1 88 ? 0.798 -5.164 8.266 1.00 96.62 88 ILE A O 1
ATOM 649 N N . MET A 1 89 ? 0.692 -3.941 6.381 1.00 96.00 89 MET A N 1
ATOM 650 C CA . MET A 1 89 ? -0.595 -3.313 6.708 1.00 96.00 89 MET A CA 1
ATOM 651 C C . MET A 1 89 ? -1.751 -4.329 6.771 1.00 96.00 89 MET A C 1
ATOM 653 O O . MET A 1 89 ? -2.622 -4.236 7.634 1.00 96.00 89 MET A O 1
ATOM 657 N N . GLY A 1 90 ? -1.768 -5.332 5.890 1.00 95.44 90 GLY A N 1
ATOM 658 C CA . GLY A 1 90 ? -2.767 -6.402 5.918 1.00 95.44 90 GLY A CA 1
ATOM 659 C C . GLY A 1 90 ? -2.684 -7.240 7.197 1.00 95.44 90 GLY A C 1
ATOM 660 O O . GLY A 1 90 ? -3.690 -7.421 7.892 1.00 95.44 90 GLY A O 1
ATOM 661 N N . VAL A 1 91 ? -1.473 -7.697 7.540 1.00 95.19 91 VAL A N 1
ATOM 662 C CA . VAL A 1 91 ? -1.191 -8.463 8.766 1.00 95.19 91 VAL A CA 1
ATOM 663 C C . VAL A 1 91 ? -1.496 -7.638 10.007 1.00 95.19 91 VAL A C 1
ATOM 665 O O . VAL A 1 91 ? -2.173 -8.125 10.907 1.00 95.19 91 VAL A O 1
ATOM 668 N N . SER A 1 92 ? -1.062 -6.386 10.061 1.00 93.44 92 SER A N 1
ATOM 669 C CA . SER A 1 92 ? -1.256 -5.542 11.235 1.00 93.44 92 SER A CA 1
ATOM 670 C C . SER A 1 92 ? -2.737 -5.328 11.554 1.00 93.44 92 SER A C 1
ATOM 672 O O . SER A 1 92 ? -3.134 -5.451 12.711 1.00 93.44 92 SER A O 1
ATOM 674 N N . TYR A 1 93 ? -3.586 -5.135 10.540 1.00 90.69 93 TYR A N 1
ATOM 675 C CA . TYR A 1 93 ? -5.028 -4.999 10.739 1.00 90.69 93 TYR A CA 1
ATOM 676 C C . TYR A 1 93 ? -5.744 -6.278 11.178 1.00 90.69 93 TYR A C 1
ATOM 678 O O . TYR A 1 93 ? -6.839 -6.187 11.737 1.00 90.69 93 TYR A O 1
ATOM 686 N N . THR A 1 94 ? -5.144 -7.451 10.968 1.00 89.75 94 THR A N 1
ATOM 687 C CA . THR A 1 94 ? -5.687 -8.720 11.479 1.00 89.75 94 THR A CA 1
ATOM 688 C C . THR A 1 94 ? -5.146 -9.060 12.865 1.00 89.75 94 THR A C 1
ATOM 690 O O . THR A 1 94 ? -5.924 -9.383 13.761 1.00 89.75 94 THR A O 1
ATOM 693 N N . MET A 1 95 ? -3.830 -8.954 13.056 1.00 89.62 95 MET A N 1
ATOM 694 C CA . MET A 1 95 ? -3.131 -9.470 14.233 1.00 89.62 95 MET A CA 1
ATOM 695 C C . MET A 1 95 ? -3.152 -8.503 15.413 1.00 89.62 95 MET A C 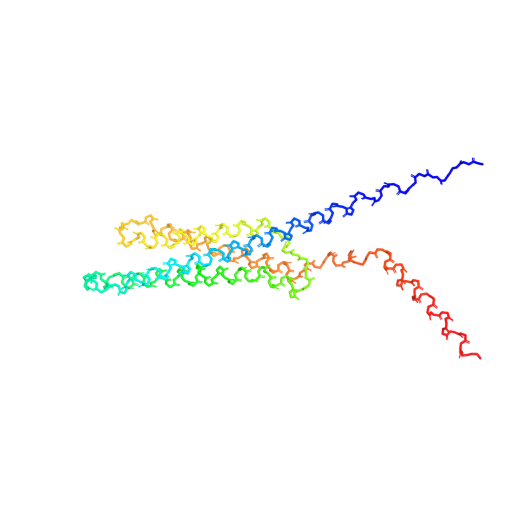1
ATOM 697 O O . MET A 1 95 ? -3.393 -8.932 16.538 1.00 89.62 95 MET A O 1
ATOM 701 N N . LEU A 1 96 ? -2.942 -7.201 15.194 1.00 85.56 96 LEU A N 1
ATOM 702 C CA . LEU A 1 96 ? -2.786 -6.258 16.309 1.00 85.56 96 LEU A CA 1
ATOM 703 C C . LEU A 1 96 ? -4.059 -6.082 17.142 1.00 85.56 96 LEU A C 1
ATOM 705 O O . LEU A 1 96 ? -3.953 -6.136 18.367 1.00 85.56 96 LEU A O 1
ATOM 709 N N . PRO A 1 97 ? -5.264 -5.946 16.550 1.00 79.06 97 PRO A N 1
ATOM 710 C CA . PRO A 1 97 ? -6.489 -5.916 17.347 1.00 79.06 97 PRO A CA 1
ATOM 711 C C . PRO A 1 97 ? -6.702 -7.213 18.140 1.00 79.06 97 PRO A C 1
ATOM 713 O O . PRO A 1 97 ? -7.165 -7.163 19.277 1.00 79.06 97 PRO A O 1
ATOM 716 N N . ALA A 1 98 ? -6.333 -8.365 17.563 1.00 81.50 98 ALA A N 1
ATOM 717 C CA . ALA A 1 98 ? -6.447 -9.660 18.229 1.00 81.50 98 ALA A CA 1
ATOM 718 C C . ALA A 1 98 ? -5.489 -9.775 19.427 1.00 81.50 98 ALA A C 1
ATOM 720 O O . ALA A 1 98 ? -5.907 -10.197 20.501 1.00 81.50 98 ALA A O 1
ATOM 721 N N . MET A 1 99 ? -4.234 -9.340 19.269 1.00 81.06 99 MET A N 1
ATOM 722 C CA . MET A 1 99 ? -3.226 -9.351 20.336 1.00 81.06 99 MET A CA 1
ATOM 723 C C . MET A 1 99 ? -3.560 -8.376 21.467 1.00 81.06 99 MET A C 1
ATOM 725 O O . MET A 1 99 ? -3.387 -8.703 22.637 1.00 81.06 99 MET A O 1
ATOM 729 N N . ALA A 1 100 ? -4.073 -7.189 21.138 1.00 75.25 100 ALA A N 1
ATOM 730 C CA . ALA A 1 100 ? -4.385 -6.167 22.131 1.00 75.25 100 ALA A CA 1
ATOM 731 C C . ALA A 1 100 ? -5.687 -6.439 22.906 1.00 75.25 100 ALA A C 1
ATOM 733 O O . ALA A 1 100 ? -6.029 -5.666 23.797 1.00 75.25 100 ALA A O 1
ATOM 734 N N . SER A 1 101 ? -6.447 -7.490 22.557 1.00 76.25 101 SER A N 1
ATOM 735 C CA . SER A 1 101 ? -7.812 -7.732 23.064 1.00 76.25 101 SER A CA 1
ATOM 736 C C . SER A 1 101 ? -8.741 -6.510 22.934 1.00 76.25 101 SER A C 1
ATOM 738 O O . SER A 1 101 ? -9.767 -6.413 23.609 1.00 76.25 101 SER A O 1
ATOM 740 N N . GLN A 1 102 ? -8.385 -5.564 22.061 1.00 69.94 102 GLN A N 1
ATOM 741 C CA . GLN A 1 102 ? -9.111 -4.320 21.837 1.00 69.94 102 GLN A CA 1
ATOM 742 C C . GLN A 1 102 ? -10.268 -4.585 20.861 1.00 69.94 102 GLN A C 1
ATOM 744 O O . GLN A 1 102 ? -10.169 -5.453 19.982 1.00 69.94 102 GLN A O 1
ATOM 749 N N . PRO A 1 103 ? -11.382 -3.836 20.960 1.00 63.47 103 PRO A N 1
ATOM 750 C CA . PRO A 1 103 ? -12.346 -3.794 19.871 1.00 63.47 103 PRO A CA 1
ATOM 751 C C . PRO A 1 103 ? -11.643 -3.379 18.569 1.00 63.47 103 PRO A C 1
ATOM 753 O O . PRO A 1 103 ? -10.618 -2.700 18.577 1.00 63.47 103 PRO A O 1
ATOM 756 N N . LEU A 1 104 ? -12.181 -3.836 17.435 1.00 65.50 104 LEU A N 1
ATOM 757 C CA . LEU A 1 104 ? -11.602 -3.561 16.118 1.00 65.50 104 LEU A CA 1
ATOM 758 C C . LEU A 1 104 ? -11.376 -2.067 15.888 1.00 65.50 104 LEU A C 1
ATOM 760 O O . LEU A 1 104 ? -12.057 -1.248 16.497 1.00 65.50 104 LEU A O 1
ATOM 764 N N . ILE A 1 105 ? -10.485 -1.763 14.936 1.00 73.06 105 ILE A N 1
ATOM 765 C CA . ILE A 1 105 ? -10.141 -0.423 14.439 1.00 73.06 105 ILE A CA 1
ATOM 766 C C . ILE A 1 105 ? -11.250 0.598 14.701 1.00 73.06 105 ILE A C 1
ATOM 768 O O . ILE A 1 105 ? -12.347 0.497 14.140 1.00 73.06 105 ILE A O 1
ATOM 772 N N . ARG A 1 106 ? -10.925 1.610 15.507 1.00 75.19 106 ARG A N 1
ATOM 773 C CA . ARG A 1 106 ? -11.873 2.631 15.968 1.00 75.19 106 ARG A CA 1
ATOM 774 C C . ARG A 1 106 ? -12.549 3.373 14.813 1.00 75.19 106 ARG A C 1
ATOM 776 O O . ARG A 1 106 ? -13.740 3.664 14.869 1.00 75.19 106 ARG A O 1
ATOM 783 N N . LEU A 1 107 ? -11.793 3.664 13.751 1.00 85.94 107 LEU A N 1
ATOM 784 C CA . LEU A 1 107 ? -12.253 4.419 12.585 1.00 85.94 107 LEU A CA 1
ATOM 785 C C . LEU A 1 107 ? -12.124 3.575 11.300 1.00 85.94 107 LEU A C 1
ATOM 787 O O . LEU A 1 107 ? -11.181 3.754 10.522 1.00 85.94 107 LEU A O 1
ATOM 791 N N . PRO A 1 108 ? -13.078 2.665 11.015 1.00 87.62 108 PRO A N 1
ATOM 792 C CA . PRO A 1 108 ? -13.003 1.785 9.845 1.00 87.62 108 PRO A CA 1
ATOM 793 C C . PRO A 1 108 ? -13.108 2.548 8.517 1.00 87.62 108 PRO A C 1
ATOM 795 O O . PRO A 1 108 ? -12.522 2.133 7.522 1.00 87.62 108 PRO A O 1
ATOM 798 N N . ARG A 1 109 ? -13.818 3.686 8.487 1.00 91.62 109 ARG A N 1
ATOM 799 C CA . ARG A 1 109 ? -13.890 4.556 7.298 1.00 91.62 109 ARG A CA 1
ATOM 800 C C . ARG A 1 109 ? -12.536 5.192 6.981 1.00 91.62 109 ARG A C 1
ATOM 802 O O . ARG A 1 109 ? -12.140 5.215 5.822 1.00 91.62 109 ARG A O 1
ATOM 809 N N . LEU A 1 110 ? -11.817 5.647 8.010 1.00 92.94 110 LEU A N 1
ATOM 810 C CA . LEU A 1 110 ? -10.486 6.233 7.852 1.00 92.94 110 LEU A CA 1
ATOM 811 C C . LEU A 1 110 ? -9.485 5.200 7.321 1.00 92.94 110 LEU A C 1
ATOM 813 O O . LEU A 1 110 ? -8.661 5.526 6.475 1.00 92.94 110 LEU A O 1
ATOM 817 N N . ALA A 1 111 ? -9.618 3.942 7.750 1.00 93.25 111 ALA A N 1
ATOM 818 C CA . ALA A 1 111 ? -8.796 2.834 7.269 1.00 93.25 111 ALA A CA 1
ATOM 819 C C . ALA A 1 111 ? -8.981 2.569 5.759 1.00 93.25 111 ALA A C 1
ATOM 821 O O . ALA A 1 111 ? -8.015 2.320 5.044 1.00 93.25 111 ALA A O 1
ATOM 822 N N . TRP A 1 112 ? -10.211 2.688 5.245 1.00 95.88 112 TRP A N 1
ATOM 823 C CA . TRP A 1 112 ? -10.473 2.595 3.804 1.00 95.88 112 TRP A CA 1
ATOM 824 C C . TRP A 1 112 ? -9.921 3.787 3.019 1.00 95.88 112 TRP A C 1
ATOM 826 O O . TRP A 1 112 ? -9.346 3.592 1.951 1.00 95.88 112 TRP A O 1
ATOM 836 N N . VAL A 1 113 ? -10.065 5.009 3.541 1.00 96.56 113 VAL A N 1
ATOM 837 C CA . VAL A 1 113 ? -9.481 6.214 2.921 1.00 96.56 113 VAL A CA 1
ATOM 838 C C . VAL A 1 113 ? -7.966 6.074 2.820 1.00 96.56 113 VAL A C 1
ATOM 840 O O . VAL A 1 113 ? -7.391 6.301 1.761 1.00 96.56 113 VAL A O 1
ATOM 843 N N . GLN A 1 114 ? -7.331 5.636 3.903 1.00 96.62 114 GLN A N 1
ATOM 844 C CA . GLN A 1 114 ? -5.908 5.346 3.941 1.00 96.62 114 GLN A CA 1
ATOM 845 C C . GLN A 1 114 ? -5.502 4.287 2.913 1.00 96.62 114 GLN A C 1
ATOM 847 O O . GLN A 1 114 ? -4.508 4.489 2.227 1.00 96.62 114 GLN A O 1
ATOM 852 N N . PHE A 1 115 ? -6.246 3.184 2.789 1.00 97.50 115 PHE A N 1
ATOM 853 C CA . PHE A 1 115 ? -5.964 2.160 1.780 1.00 97.50 115 PHE A CA 1
ATOM 854 C C . PHE A 1 115 ? -5.963 2.748 0.370 1.00 97.50 115 PHE A C 1
ATOM 856 O O . PHE A 1 115 ? -4.990 2.583 -0.362 1.00 97.50 115 PHE A O 1
ATOM 863 N N . TRP A 1 116 ? -7.004 3.497 0.002 1.00 98.12 116 TRP A N 1
ATOM 864 C CA . TRP A 1 116 ? -7.066 4.121 -1.320 1.00 98.12 116 TRP A CA 1
ATOM 865 C C . TRP A 1 116 ? -5.962 5.154 -1.526 1.00 98.12 116 TRP A C 1
ATOM 867 O O . TRP A 1 116 ? -5.358 5.185 -2.595 1.00 98.12 116 TRP A O 1
ATOM 877 N N . LEU A 1 117 ? -5.650 5.946 -0.500 1.00 97.69 117 LEU A N 1
ATOM 878 C CA . LEU A 1 117 ? -4.564 6.921 -0.544 1.00 97.69 117 LEU A CA 1
ATOM 879 C C . LEU A 1 117 ? -3.194 6.244 -0.707 1.00 97.69 117 LEU A C 1
ATOM 881 O O . LEU A 1 117 ? -2.369 6.728 -1.478 1.00 97.69 117 LEU A O 1
ATOM 885 N N . TYR A 1 118 ? -2.975 5.107 -0.041 1.00 97.81 118 TYR A N 1
ATOM 886 C CA . TYR A 1 118 ? -1.764 4.297 -0.170 1.00 97.81 118 TYR A CA 1
ATOM 887 C C . TYR A 1 118 ? -1.621 3.753 -1.592 1.00 97.81 118 TYR A C 1
ATOM 889 O O . TYR A 1 118 ? -0.592 3.954 -2.234 1.00 97.81 118 TYR A O 1
ATOM 897 N N . GLN A 1 119 ? -2.678 3.123 -2.116 1.00 97.62 119 GLN A N 1
ATOM 898 C CA . GLN A 1 119 ? -2.676 2.535 -3.455 1.00 97.62 119 GLN A CA 1
ATOM 899 C C . GLN A 1 119 ? -2.522 3.600 -4.549 1.00 97.62 119 GLN A C 1
ATOM 901 O O . GLN A 1 119 ? -1.685 3.445 -5.434 1.00 97.62 119 GLN A O 1
ATOM 906 N N . ALA A 1 120 ? -3.281 4.697 -4.474 1.00 97.50 120 ALA A N 1
ATOM 907 C CA . ALA A 1 120 ? -3.188 5.797 -5.430 1.00 97.50 120 ALA A CA 1
ATOM 908 C C . ALA A 1 120 ? -1.828 6.498 -5.351 1.00 97.50 120 ALA A C 1
ATOM 910 O O . ALA A 1 120 ? -1.214 6.762 -6.383 1.00 97.50 120 ALA A O 1
ATOM 911 N N . GLY A 1 121 ? -1.328 6.744 -4.135 1.00 96.88 121 GLY A N 1
ATOM 912 C CA . GLY A 1 121 ? -0.006 7.316 -3.911 1.00 96.88 121 GLY A CA 1
ATOM 913 C C . GLY A 1 121 ? 1.089 6.450 -4.521 1.00 96.88 121 GLY A C 1
ATOM 914 O O . GLY A 1 121 ? 1.935 6.961 -5.249 1.00 96.88 121 GLY A O 1
ATOM 915 N N . LEU A 1 122 ? 1.031 5.134 -4.312 1.00 95.44 122 LEU A N 1
ATOM 916 C CA . LEU A 1 122 ? 2.007 4.199 -4.860 1.00 95.44 122 LEU A CA 1
ATOM 917 C C . LEU A 1 122 ? 1.957 4.130 -6.389 1.00 95.44 122 LEU A C 1
ATOM 919 O O . LEU A 1 122 ? 2.995 4.279 -7.032 1.00 95.44 122 LEU A O 1
ATOM 923 N N . LEU A 1 123 ? 0.765 3.971 -6.973 1.00 95.06 123 LEU A N 1
ATOM 924 C CA . LEU A 1 123 ? 0.588 3.912 -8.426 1.00 95.06 123 LEU A CA 1
ATOM 925 C C . LEU A 1 123 ? 1.020 5.212 -9.108 1.00 95.06 123 LEU A C 1
ATOM 927 O O . LEU A 1 123 ? 1.730 5.163 -10.108 1.00 95.06 123 LEU A O 1
ATOM 931 N N . LEU A 1 124 ? 0.654 6.371 -8.555 1.00 95.31 124 LEU A N 1
ATOM 932 C CA . LEU A 1 124 ? 1.052 7.669 -9.099 1.00 95.31 124 LEU A CA 1
ATOM 933 C C . LEU A 1 124 ? 2.566 7.882 -8.971 1.00 95.31 124 LEU A C 1
ATOM 935 O O . LEU A 1 124 ? 3.230 8.268 -9.928 1.00 95.31 124 LEU A O 1
ATOM 939 N N . SER A 1 125 ? 3.123 7.572 -7.799 1.00 93.50 125 SER A N 1
ATOM 940 C CA . SER A 1 125 ? 4.543 7.732 -7.482 1.00 93.50 125 SER A CA 1
ATOM 941 C C . SER A 1 125 ? 5.436 6.858 -8.369 1.00 93.50 125 SER A C 1
ATOM 943 O O . SER A 1 125 ? 6.420 7.343 -8.938 1.00 93.50 125 SER A O 1
ATOM 945 N N . MET A 1 126 ? 5.093 5.576 -8.509 1.00 91.56 126 MET A N 1
ATOM 946 C CA . MET A 1 126 ? 5.867 4.617 -9.299 1.00 91.56 126 MET A CA 1
ATOM 947 C C . MET A 1 126 ? 5.572 4.734 -10.789 1.00 91.56 126 MET A C 1
ATOM 949 O O . MET A 1 126 ? 6.506 4.728 -11.587 1.00 91.56 126 MET A O 1
ATOM 953 N N . GLY A 1 127 ? 4.305 4.915 -11.166 1.00 91.12 127 GLY A N 1
ATOM 954 C CA . GLY A 1 127 ? 3.891 5.110 -12.553 1.00 91.12 127 GLY A CA 1
ATOM 955 C C . GLY A 1 127 ? 4.519 6.357 -13.167 1.00 91.12 127 GLY A C 1
ATOM 956 O O . GLY A 1 127 ? 5.054 6.287 -14.268 1.00 91.12 127 GLY A O 1
ATOM 957 N N . ALA A 1 128 ? 4.564 7.472 -12.432 1.00 92.44 128 ALA A N 1
ATOM 958 C CA . ALA A 1 128 ? 5.223 8.679 -12.915 1.00 92.44 128 ALA A CA 1
ATOM 959 C C . ALA A 1 128 ? 6.746 8.504 -13.026 1.00 92.44 128 ALA A C 1
ATOM 961 O O . ALA A 1 128 ? 7.325 8.902 -14.033 1.00 92.44 128 ALA A O 1
ATOM 962 N N . ARG A 1 129 ? 7.406 7.854 -12.052 1.00 89.50 129 ARG A N 1
ATOM 963 C CA . ARG A 1 129 ? 8.849 7.539 -12.146 1.00 89.50 129 ARG A CA 1
ATOM 964 C C . ARG A 1 129 ? 9.160 6.633 -13.334 1.00 89.50 129 ARG A C 1
ATOM 966 O O . ARG A 1 129 ? 10.126 6.899 -14.038 1.00 89.50 129 ARG A O 1
ATOM 973 N N . ALA A 1 130 ? 8.327 5.623 -13.578 1.00 86.75 130 ALA A N 1
ATOM 974 C CA . ALA A 1 130 ? 8.439 4.758 -14.744 1.00 86.75 130 ALA A CA 1
ATOM 975 C C . ALA A 1 130 ? 8.212 5.535 -16.052 1.00 86.75 130 ALA A C 1
ATOM 977 O O . ALA A 1 130 ? 8.976 5.389 -17.001 1.00 86.75 130 ALA A O 1
ATOM 978 N N . GLY A 1 131 ? 7.208 6.417 -16.087 1.00 85.06 131 GLY A N 1
ATOM 979 C CA . GLY A 1 131 ? 6.890 7.259 -17.241 1.00 85.06 131 GLY A CA 1
ATOM 980 C C . GLY A 1 131 ? 8.039 8.178 -17.655 1.00 85.06 131 GLY A C 1
ATOM 981 O O . GLY A 1 131 ? 8.271 8.357 -18.849 1.00 85.06 131 GLY A O 1
ATOM 982 N N . ARG A 1 132 ? 8.825 8.686 -16.693 1.00 84.44 132 ARG A N 1
ATOM 983 C CA . ARG A 1 132 ? 10.002 9.530 -16.977 1.00 84.44 132 ARG A CA 1
ATOM 984 C C . ARG A 1 132 ? 11.091 8.821 -17.780 1.00 84.44 132 ARG A C 1
ATOM 986 O O . ARG A 1 132 ? 11.945 9.497 -18.343 1.00 84.44 132 ARG A O 1
ATOM 993 N N . PHE A 1 133 ? 11.067 7.489 -17.850 1.00 75.69 133 PHE A N 1
ATOM 994 C CA . PHE A 1 133 ? 11.980 6.733 -18.709 1.00 75.69 133 PHE A CA 1
ATOM 995 C C . PHE A 1 133 ? 11.572 6.762 -20.181 1.00 75.69 133 PHE A C 1
ATOM 997 O O . PHE A 1 133 ? 12.432 6.630 -21.046 1.00 75.69 133 PHE A O 1
ATOM 1004 N N . PHE A 1 134 ? 10.282 6.943 -20.463 1.00 80.06 134 PHE A N 1
ATOM 1005 C CA . PHE A 1 134 ? 9.751 6.971 -21.824 1.00 80.06 134 PHE A CA 1
ATOM 1006 C C . PHE A 1 134 ? 9.556 8.398 -22.335 1.00 80.06 134 PHE A C 1
ATOM 1008 O O . PHE A 1 134 ? 9.716 8.649 -23.526 1.00 80.06 134 PHE A O 1
ATOM 1015 N N . VAL A 1 135 ? 9.223 9.334 -21.442 1.00 85.19 135 VAL A N 1
ATOM 1016 C CA . VAL A 1 135 ? 8.886 10.716 -21.791 1.00 85.19 135 VAL A CA 1
ATOM 1017 C C . VAL A 1 135 ? 9.609 11.686 -20.859 1.00 85.19 135 VAL A C 1
ATOM 1019 O O . VAL A 1 135 ? 9.457 11.632 -19.638 1.00 85.19 135 VAL A O 1
ATOM 1022 N N . ALA A 1 136 ? 10.371 12.620 -21.433 1.00 82.94 136 ALA A N 1
ATOM 1023 C CA . ALA A 1 136 ? 11.041 13.690 -20.696 1.00 82.94 136 ALA A CA 1
ATOM 1024 C C . ALA A 1 136 ? 10.072 14.848 -20.386 1.00 82.94 136 ALA A C 1
ATOM 1026 O O . ALA A 1 136 ? 10.233 15.956 -20.889 1.00 82.94 136 ALA A O 1
ATOM 1027 N N . ASP A 1 137 ? 9.053 14.586 -19.562 1.00 89.12 137 ASP A N 1
ATOM 1028 C CA . ASP A 1 137 ? 8.075 15.592 -19.134 1.00 89.12 137 ASP A CA 1
ATOM 1029 C C . ASP A 1 137 ? 8.323 16.015 -17.666 1.00 89.12 137 ASP A C 1
ATOM 1031 O O . ASP A 1 137 ? 8.354 15.161 -16.766 1.00 89.12 137 ASP A O 1
ATOM 1035 N N . PRO A 1 138 ? 8.522 17.319 -17.374 1.00 87.81 138 PRO A N 1
ATOM 1036 C CA . PRO A 1 138 ? 8.648 17.815 -16.003 1.00 87.81 138 PRO A CA 1
ATOM 1037 C C . PRO A 1 138 ? 7.402 17.563 -15.134 1.00 87.81 138 PRO A C 1
ATOM 1039 O O . PRO A 1 138 ? 7.547 17.400 -13.918 1.00 87.81 138 PRO A O 1
ATOM 1042 N N . SER A 1 139 ? 6.202 17.466 -15.719 1.00 93.12 139 SER A N 1
ATOM 1043 C CA . SER A 1 139 ? 4.945 17.183 -15.006 1.00 93.12 139 SER A CA 1
ATOM 1044 C C . SER A 1 139 ? 4.983 15.835 -14.274 1.00 93.12 139 SER A C 1
ATOM 1046 O O . SER A 1 139 ? 4.504 15.718 -13.143 1.00 93.12 139 SER A O 1
ATOM 1048 N N . LEU A 1 140 ? 5.672 14.842 -14.850 1.00 89.56 140 LEU A N 1
ATOM 1049 C CA . LEU A 1 140 ? 5.873 13.525 -14.248 1.00 89.56 140 LEU A CA 1
ATOM 1050 C C . LEU A 1 140 ? 6.729 13.593 -12.979 1.00 89.56 140 LEU A C 1
ATOM 1052 O O . LEU A 1 140 ? 6.604 12.754 -12.088 1.00 89.56 140 LEU A O 1
ATOM 1056 N N . GLY A 1 141 ? 7.594 14.603 -12.855 1.00 89.50 141 GLY A N 1
ATOM 1057 C CA . GLY A 1 141 ? 8.325 14.846 -11.616 1.00 89.50 141 GLY A CA 1
ATOM 1058 C C . GLY A 1 141 ? 7.424 15.289 -10.480 1.00 89.50 141 GLY A C 1
ATOM 1059 O O . GLY A 1 141 ? 7.503 14.735 -9.384 1.00 89.50 141 GLY A O 1
ATOM 1060 N N . TRP A 1 142 ? 6.535 16.239 -10.758 1.00 93.94 142 TRP A N 1
ATOM 1061 C CA . TRP A 1 142 ? 5.542 16.696 -9.791 1.00 93.94 142 TRP A CA 1
ATOM 1062 C C . TRP A 1 142 ? 4.554 15.588 -9.422 1.00 93.94 142 TRP A C 1
ATOM 1064 O O . TRP A 1 142 ? 4.254 15.421 -8.242 1.00 93.94 142 TRP A O 1
ATOM 1074 N N . ALA A 1 143 ? 4.130 14.773 -10.392 1.00 93.56 143 ALA A N 1
ATOM 1075 C CA . ALA A 1 143 ? 3.293 13.599 -10.149 1.00 93.56 143 ALA A CA 1
ATOM 1076 C C . ALA A 1 143 ? 3.991 12.555 -9.255 1.00 93.56 143 ALA A C 1
ATOM 1078 O O . ALA A 1 143 ? 3.397 12.031 -8.312 1.00 93.56 143 ALA A O 1
ATOM 1079 N N . ALA A 1 144 ? 5.279 12.286 -9.490 1.00 92.44 144 ALA A N 1
ATOM 1080 C CA . ALA A 1 144 ? 6.056 11.378 -8.649 1.00 92.44 144 ALA A CA 1
ATOM 1081 C C . ALA A 1 144 ? 6.134 11.868 -7.190 1.00 92.44 144 ALA A C 1
ATOM 1083 O O . ALA A 1 144 ? 5.989 11.074 -6.252 1.00 92.44 144 ALA A O 1
ATOM 1084 N N . TRP A 1 145 ? 6.333 13.175 -6.990 1.00 94.50 145 TRP A N 1
ATOM 1085 C CA . TRP A 1 145 ? 6.360 13.796 -5.665 1.00 94.50 145 TRP A CA 1
ATOM 1086 C C . TRP A 1 145 ? 4.995 13.792 -4.981 1.00 94.50 145 TRP A C 1
ATOM 1088 O O . TRP A 1 145 ? 4.913 13.378 -3.826 1.00 94.50 145 TRP A O 1
ATOM 1098 N N . SER A 1 146 ? 3.922 14.171 -5.678 1.00 96.38 146 SER A N 1
ATOM 1099 C CA . SER A 1 146 ? 2.570 14.159 -5.109 1.00 96.38 146 SER A CA 1
ATOM 1100 C C . SER A 1 146 ? 2.132 12.747 -4.716 1.00 96.38 146 SER A C 1
ATOM 1102 O O . SER A 1 146 ? 1.601 12.555 -3.622 1.00 96.38 146 SER A O 1
ATOM 1104 N N . GLY A 1 147 ? 2.459 11.736 -5.528 1.00 96.38 147 GLY A N 1
ATOM 1105 C CA . GLY A 1 147 ? 2.249 10.333 -5.175 1.00 96.38 147 GLY A CA 1
ATOM 1106 C C . GLY A 1 147 ? 3.047 9.908 -3.936 1.00 96.38 147 GLY A C 1
ATOM 1107 O O . GLY A 1 147 ? 2.528 9.211 -3.067 1.00 96.38 147 GLY A O 1
ATOM 1108 N N . THR A 1 148 ? 4.294 10.374 -3.807 1.00 95.81 148 THR A N 1
ATOM 1109 C CA . THR A 1 148 ? 5.134 10.104 -2.624 1.00 95.81 148 THR A CA 1
ATOM 1110 C C . THR A 1 148 ? 4.549 10.744 -1.361 1.00 95.81 148 THR A C 1
ATOM 1112 O O . THR A 1 148 ? 4.510 10.101 -0.314 1.00 95.81 148 THR A O 1
ATOM 1115 N N . LEU A 1 149 ? 4.041 11.976 -1.457 1.00 97.25 149 LEU A N 1
ATOM 1116 C CA . LEU A 1 149 ? 3.380 12.665 -0.346 1.00 97.25 149 LEU A CA 1
ATOM 1117 C C . LEU A 1 149 ? 2.070 11.980 0.055 1.00 97.25 149 LEU A C 1
ATOM 1119 O O . LEU A 1 149 ? 1.814 11.813 1.245 1.00 97.25 149 LEU A O 1
ATOM 1123 N N . ALA A 1 150 ? 1.272 11.525 -0.914 1.00 97.38 150 ALA A N 1
ATOM 1124 C CA . ALA A 1 150 ? 0.066 10.742 -0.648 1.00 97.38 150 ALA A CA 1
ATOM 1125 C C . ALA A 1 150 ? 0.397 9.424 0.074 1.00 97.38 150 ALA A C 1
ATOM 1127 O O . ALA A 1 150 ? -0.232 9.093 1.081 1.00 97.38 150 ALA A O 1
ATOM 1128 N N . LEU A 1 151 ? 1.440 8.715 -0.375 1.00 96.31 151 LEU A N 1
ATOM 1129 C CA . LEU A 1 151 ? 1.935 7.511 0.292 1.00 96.31 151 LEU A CA 1
ATOM 1130 C C . LEU A 1 151 ? 2.376 7.813 1.735 1.00 96.31 151 LEU A C 1
ATOM 1132 O O . LEU A 1 151 ? 1.918 7.148 2.663 1.00 96.31 151 LEU A O 1
ATOM 1136 N N . ALA A 1 152 ? 3.189 8.848 1.953 1.00 97.06 152 ALA A N 1
ATOM 1137 C CA . ALA A 1 152 ? 3.608 9.254 3.295 1.00 97.06 152 ALA A CA 1
ATOM 1138 C C . ALA A 1 152 ? 2.406 9.611 4.190 1.00 97.06 152 ALA A C 1
ATOM 1140 O O . ALA A 1 152 ? 2.304 9.123 5.316 1.00 97.06 152 ALA A O 1
ATOM 1141 N N . GLY A 1 153 ? 1.446 10.379 3.667 1.00 97.69 153 GLY A N 1
ATOM 1142 C CA . GLY A 1 153 ? 0.209 10.726 4.367 1.00 97.69 153 GLY A CA 1
ATOM 1143 C C . GLY A 1 153 ? -0.611 9.495 4.754 1.00 97.69 153 GLY A C 1
ATOM 1144 O O . GLY A 1 153 ? -1.107 9.408 5.876 1.00 97.69 153 GLY A O 1
ATOM 1145 N N . SER A 1 154 ? -0.694 8.492 3.878 1.00 97.50 154 SER A N 1
ATOM 1146 C CA . SER A 1 154 ? -1.367 7.231 4.201 1.00 97.50 154 SER A CA 1
ATOM 1147 C C . SER A 1 154 ? -0.654 6.447 5.313 1.00 97.50 154 SER A C 1
ATOM 1149 O O . SER A 1 154 ? -1.318 5.867 6.167 1.00 97.50 154 SER A O 1
ATOM 1151 N N . ILE A 1 155 ? 0.679 6.487 5.391 1.00 96.62 155 ILE A N 1
ATOM 1152 C CA . ILE A 1 155 ? 1.431 5.859 6.491 1.00 96.62 155 ILE A CA 1
ATOM 1153 C C . ILE A 1 155 ? 1.172 6.589 7.817 1.00 96.62 155 ILE A C 1
ATOM 1155 O O . ILE A 1 155 ? 1.005 5.946 8.853 1.00 96.62 155 ILE A O 1
ATOM 1159 N N . VAL A 1 156 ? 1.071 7.921 7.797 1.00 96.94 156 VAL A N 1
ATOM 1160 C CA . VAL A 1 156 ? 0.709 8.709 8.988 1.00 96.94 156 VAL A CA 1
ATOM 1161 C C . VAL A 1 156 ? -0.708 8.369 9.458 1.00 96.94 156 VAL A C 1
ATOM 1163 O O . VAL A 1 156 ? -0.919 8.116 10.645 1.00 96.94 156 VAL A O 1
ATOM 1166 N N . LEU A 1 157 ? -1.675 8.288 8.537 1.00 95.69 157 LEU A N 1
ATOM 1167 C CA . LEU A 1 157 ? -3.049 7.882 8.857 1.00 95.69 157 LEU A CA 1
ATOM 1168 C C . LEU A 1 157 ? -3.115 6.454 9.409 1.00 95.69 157 LEU A C 1
ATOM 1170 O O . LEU A 1 157 ? -3.852 6.200 10.363 1.00 95.69 157 LEU A O 1
ATOM 1174 N N . TYR A 1 158 ? -2.316 5.546 8.850 1.00 95.06 158 TYR A N 1
ATOM 1175 C CA . TYR A 1 158 ? -2.157 4.183 9.345 1.00 95.06 158 TYR A CA 1
ATOM 1176 C C . TYR A 1 158 ? -1.665 4.160 10.791 1.00 95.06 158 TYR A C 1
ATOM 1178 O O . TYR A 1 158 ? -2.318 3.565 11.651 1.00 95.06 158 TYR A O 1
ATOM 1186 N N . ALA A 1 159 ? -0.560 4.853 11.073 1.00 93.94 159 ALA A N 1
ATOM 1187 C CA . ALA A 1 159 ? 0.014 4.931 12.410 1.00 93.94 159 ALA A CA 1
ATOM 1188 C C . ALA A 1 159 ? -0.967 5.558 13.412 1.00 93.94 159 ALA A C 1
ATOM 1190 O O . ALA A 1 159 ? -1.124 5.046 14.518 1.00 93.94 159 ALA A O 1
ATOM 1191 N N . TYR A 1 160 ? -1.689 6.608 13.013 1.00 93.31 160 TYR A N 1
ATOM 1192 C CA . TYR A 1 160 ? -2.717 7.236 13.841 1.00 93.31 160 TYR A CA 1
ATOM 1193 C C . TYR A 1 160 ? -3.882 6.281 14.153 1.00 93.31 160 TYR A C 1
ATOM 1195 O O . TYR A 1 160 ? -4.285 6.127 15.309 1.00 93.31 160 TYR A O 1
ATOM 1203 N N . ASN A 1 161 ? -4.424 5.602 13.140 1.00 91.31 161 ASN A N 1
ATOM 1204 C CA . ASN A 1 161 ? -5.574 4.712 13.311 1.00 91.31 161 ASN A CA 1
ATOM 1205 C C . ASN A 1 161 ? -5.211 3.464 14.133 1.00 91.31 161 ASN A C 1
ATOM 1207 O O . ASN A 1 161 ? -5.973 3.011 14.989 1.00 91.31 161 ASN A O 1
ATOM 1211 N N . LEU A 1 162 ? -4.008 2.931 13.919 1.00 89.56 162 LEU A N 1
ATOM 1212 C CA . LEU A 1 162 ? -3.489 1.814 14.693 1.00 89.56 162 LEU A CA 1
ATOM 1213 C C . LEU A 1 162 ? -3.141 2.238 16.128 1.00 89.56 162 LEU A C 1
ATOM 1215 O O . LEU A 1 162 ? -3.544 1.570 17.076 1.00 89.56 162 LEU A O 1
ATOM 1219 N N . GLY A 1 163 ? -2.471 3.379 16.299 1.00 89.06 163 GLY A N 1
ATOM 1220 C CA . GLY A 1 163 ? -2.106 3.929 17.604 1.00 89.06 163 GLY A CA 1
ATOM 1221 C C . GLY A 1 163 ? -3.326 4.217 18.474 1.00 89.06 163 GLY A C 1
ATOM 1222 O O . GLY A 1 163 ? -3.356 3.828 19.636 1.00 89.06 163 GLY A O 1
ATOM 1223 N N . THR A 1 164 ? -4.383 4.802 17.905 1.00 85.12 164 THR A N 1
ATOM 1224 C CA . THR A 1 164 ? -5.649 5.020 18.629 1.00 85.12 164 THR A CA 1
ATOM 1225 C C . THR A 1 164 ? -6.372 3.722 18.992 1.00 85.12 164 THR A C 1
ATOM 1227 O O . THR A 1 164 ? -7.089 3.699 19.991 1.00 85.12 164 THR A O 1
ATOM 1230 N N . THR A 1 165 ? -6.172 2.648 18.220 1.00 83.62 165 THR A N 1
ATOM 1231 C CA . THR A 1 165 ? -6.705 1.310 18.526 1.00 83.62 165 THR A CA 1
ATOM 1232 C C . THR A 1 165 ? -5.914 0.642 19.654 1.00 83.62 165 THR A C 1
ATOM 1234 O O . THR A 1 165 ? -6.508 0.048 20.545 1.00 83.62 165 THR A O 1
ATOM 1237 N N . LEU A 1 166 ? -4.583 0.757 19.654 1.00 83.69 166 LEU A N 1
ATOM 1238 C CA . LEU A 1 166 ? -3.715 0.127 20.657 1.00 83.69 166 LEU A CA 1
ATOM 1239 C C . LEU A 1 166 ? -3.727 0.859 22.001 1.00 83.69 166 LEU A C 1
ATOM 1241 O O . LEU A 1 166 ? -3.800 0.222 23.049 1.00 83.69 166 LEU A O 1
ATOM 1245 N N . LEU A 1 167 ? -3.679 2.192 21.972 1.00 81.44 167 LEU A N 1
ATOM 1246 C CA . LEU A 1 167 ? -3.666 3.023 23.177 1.00 81.44 167 LEU A CA 1
ATOM 1247 C C . LEU A 1 167 ? -5.025 3.084 23.872 1.00 81.44 167 LEU A C 1
ATOM 1249 O O . LEU A 1 167 ? -5.086 3.635 24.966 1.00 81.44 167 LEU A O 1
ATOM 1253 N N . GLY A 1 168 ? -6.085 2.561 23.237 1.00 66.12 168 GLY A N 1
ATOM 1254 C CA . GLY A 1 168 ? -7.441 2.482 23.776 1.00 66.12 168 GLY A CA 1
ATOM 1255 C C . GLY A 1 168 ? -7.793 3.703 24.613 1.00 66.12 168 GLY A C 1
ATOM 1256 O O . GLY A 1 168 ? -7.867 3.571 25.831 1.00 66.12 168 GLY A O 1
ATOM 1257 N N . VAL A 1 169 ? -7.904 4.880 23.973 1.00 56.19 169 VAL A N 1
ATOM 1258 C CA . VAL A 1 169 ? -8.044 6.180 24.659 1.00 56.19 169 VAL A CA 1
ATOM 1259 C C . VAL A 1 169 ? -8.936 6.023 25.905 1.00 56.19 169 VAL A C 1
ATOM 1261 O O . VAL A 1 169 ? -10.105 5.649 25.760 1.00 56.19 169 VAL A O 1
ATOM 1264 N N . PRO A 1 170 ? -8.384 6.238 27.117 1.00 44.09 170 PRO A N 1
ATOM 1265 C CA . PRO A 1 170 ? -8.995 5.824 28.374 1.00 44.09 170 PRO A CA 1
ATOM 1266 C C . PRO A 1 170 ? -10.270 6.626 28.640 1.00 44.09 170 PRO A C 1
ATOM 1268 O O . PRO A 1 170 ? -10.239 7.745 29.140 1.00 44.09 170 PRO A O 1
ATOM 1271 N N . GLY A 1 171 ? -11.408 6.041 28.279 1.00 46.09 171 GLY A N 1
ATOM 1272 C CA . GLY A 1 171 ? -12.733 6.615 28.511 1.00 46.09 171 GLY A CA 1
ATOM 1273 C C . GLY A 1 171 ? -13.860 5.587 28.424 1.00 46.09 171 GLY A C 1
ATOM 1274 O O . GLY A 1 171 ? -14.781 5.626 29.233 1.00 46.09 171 GLY A O 1
ATOM 1275 N N . GLU A 1 172 ? -13.761 4.599 27.528 1.00 47.41 172 GLU A N 1
ATOM 1276 C CA . GLU A 1 172 ? -14.838 3.611 27.313 1.00 47.41 172 GLU A CA 1
ATOM 1277 C C . GLU A 1 172 ? -14.706 2.314 28.129 1.00 47.41 172 GLU A C 1
ATOM 1279 O O . GLU A 1 172 ? -15.703 1.618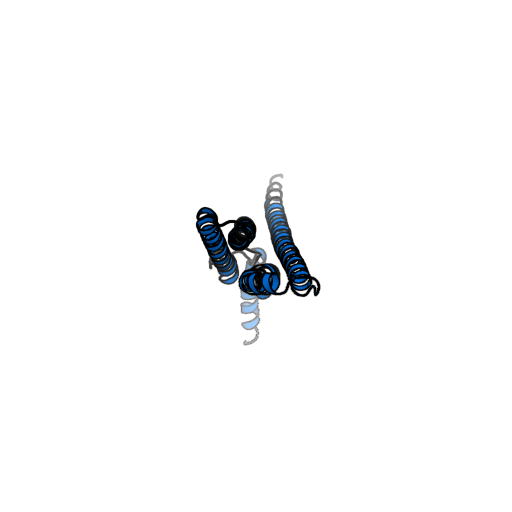 28.337 1.00 47.41 172 GLU A O 1
ATOM 1284 N N . VAL A 1 173 ? -13.525 2.010 28.685 1.00 47.44 173 VAL A N 1
ATOM 1285 C CA . VAL A 1 173 ? -13.296 0.792 29.499 1.00 47.44 173 VAL A CA 1
ATOM 1286 C C . VAL A 1 173 ? -14.137 0.788 30.789 1.00 47.44 173 VAL A C 1
ATOM 1288 O O . VAL A 1 173 ? -14.375 -0.263 31.381 1.00 47.44 173 VAL A O 1
ATOM 1291 N N . ARG A 1 174 ? -14.704 1.935 31.193 1.00 46.41 174 ARG A N 1
ATOM 1292 C CA . ARG A 1 174 ? -15.653 2.021 32.316 1.00 46.41 174 ARG A CA 1
ATOM 1293 C C . ARG A 1 174 ? -17.068 1.510 32.009 1.00 46.41 174 ARG A C 1
ATOM 1295 O O . ARG A 1 174 ? -17.889 1.551 32.918 1.00 46.41 174 ARG A O 1
ATOM 1302 N N . SER A 1 175 ? -17.368 1.000 30.813 1.00 52.16 175 SER A N 1
ATOM 1303 C CA . SER A 1 175 ? -18.721 0.507 30.470 1.00 52.16 175 SER A CA 1
ATOM 1304 C C . SER A 1 175 ? -18.826 -1.001 30.196 1.00 52.16 175 SER A C 1
ATOM 1306 O O . SER A 1 175 ? -19.928 -1.513 30.042 1.00 52.16 175 SER A O 1
ATOM 1308 N N . VAL A 1 176 ? -17.709 -1.741 30.172 1.00 59.19 176 VAL A N 1
ATOM 1309 C CA . VAL A 1 176 ? -17.698 -3.155 29.728 1.00 59.19 176 VAL A CA 1
ATOM 1310 C C . VAL A 1 176 ? -18.025 -4.153 30.845 1.00 59.19 176 VAL A C 1
ATOM 1312 O O . VAL A 1 176 ? -18.243 -5.327 30.571 1.00 59.19 176 VAL A O 1
ATOM 1315 N N . VAL A 1 177 ? -18.110 -3.710 32.102 1.00 59.88 177 VAL A N 1
ATOM 1316 C CA . VAL A 1 177 ? -18.748 -4.526 33.143 1.00 59.88 177 VAL A CA 1
ATOM 1317 C C . VAL A 1 177 ? -20.224 -4.154 33.125 1.00 59.88 177 VAL A C 1
ATOM 1319 O O . VAL A 1 177 ? -20.534 -3.051 33.591 1.00 59.88 177 VAL A O 1
ATOM 1322 N N . PRO A 1 178 ? -21.102 -4.997 32.554 1.00 63.56 178 PRO A N 1
ATOM 1323 C CA . PRO A 1 178 ? -22.525 -4.713 32.561 1.00 63.56 178 PRO A CA 1
ATOM 1324 C C . PRO A 1 178 ? -23.007 -4.618 34.019 1.00 63.56 178 PRO A C 1
ATOM 1326 O O . PRO A 1 178 ? -22.424 -5.225 34.923 1.00 63.56 178 PRO A O 1
ATOM 1329 N N . GLU A 1 179 ? -23.979 -3.737 34.261 1.00 69.44 179 GLU A N 1
ATOM 1330 C CA . GLU A 1 179 ? -24.478 -3.382 35.604 1.00 69.44 179 GLU A CA 1
ATOM 1331 C C . GLU A 1 179 ? -24.796 -4.623 36.452 1.00 69.44 179 GLU A C 1
ATOM 1333 O O . GLU A 1 179 ? -24.413 -4.694 37.615 1.00 69.44 179 GLU A O 1
ATOM 1338 N N . ASP A 1 180 ? -25.346 -5.664 35.830 1.00 75.88 180 ASP A N 1
ATOM 1339 C CA . ASP A 1 180 ? -25.676 -6.944 36.460 1.00 75.88 180 ASP A CA 1
ATOM 1340 C C . ASP A 1 180 ? -24.450 -7.694 37.011 1.00 75.88 180 ASP A C 1
ATOM 1342 O O . ASP A 1 180 ? -24.527 -8.377 38.033 1.00 75.88 180 ASP A O 1
ATOM 1346 N N . VAL A 1 181 ? -23.289 -7.568 36.366 1.00 74.88 181 VAL A N 1
ATOM 1347 C CA . VAL A 1 181 ? -22.035 -8.151 36.859 1.00 74.88 181 VAL A CA 1
ATOM 1348 C C . VAL A 1 181 ? -21.453 -7.297 37.988 1.00 74.88 181 VAL A C 1
ATOM 1350 O O . VAL A 1 181 ? -20.846 -7.847 38.910 1.00 74.88 181 VAL A O 1
ATOM 1353 N N . ARG A 1 182 ? -21.669 -5.973 37.978 1.00 74.75 182 ARG A N 1
ATOM 1354 C CA . ARG A 1 182 ? -21.274 -5.101 39.100 1.00 74.75 182 ARG A CA 1
ATOM 1355 C C . ARG A 1 182 ? -22.095 -5.389 40.344 1.00 74.75 182 ARG A C 1
ATOM 1357 O O . ARG A 1 182 ? -21.502 -5.525 41.413 1.00 74.75 182 ARG A O 1
ATOM 1364 N N . GLU A 1 183 ? -23.408 -5.539 40.195 1.00 76.75 183 GLU A N 1
ATOM 1365 C CA . GLU A 1 183 ? -24.305 -5.901 41.293 1.00 76.75 183 GLU A CA 1
ATOM 1366 C C . GLU A 1 183 ? -23.924 -7.261 41.882 1.00 76.75 183 GLU A C 1
ATOM 1368 O O . GLU A 1 183 ? -23.684 -7.351 43.082 1.00 76.75 183 GLU A O 1
ATOM 1373 N N . ARG A 1 184 ? -23.688 -8.291 41.056 1.00 77.94 184 ARG A N 1
ATOM 1374 C CA . ARG A 1 184 ? -23.257 -9.614 41.556 1.00 77.94 184 ARG A CA 1
ATOM 1375 C C . ARG A 1 184 ? -21.909 -9.588 42.283 1.00 77.94 184 ARG A C 1
ATOM 1377 O O . ARG A 1 184 ? -21.699 -10.351 43.229 1.00 77.94 184 ARG A O 1
ATOM 1384 N N . ILE A 1 185 ? -20.966 -8.747 41.849 1.00 77.94 185 ILE A N 1
ATOM 1385 C CA . ILE A 1 185 ? -19.673 -8.576 42.536 1.00 77.94 185 ILE A CA 1
ATOM 1386 C C . ILE A 1 185 ? -19.859 -7.811 43.855 1.00 77.94 185 ILE A C 1
ATOM 1388 O O . ILE A 1 185 ? -19.200 -8.142 44.846 1.00 77.94 185 ILE A O 1
ATOM 1392 N N . ALA A 1 186 ? -20.751 -6.818 43.886 1.00 75.31 186 ALA A N 1
ATOM 1393 C CA . ALA A 1 186 ? -21.095 -6.078 45.095 1.00 75.31 186 ALA A CA 1
ATOM 1394 C C . ALA A 1 186 ? -21.802 -6.978 46.125 1.00 75.31 186 ALA A C 1
ATOM 1396 O O . ALA A 1 186 ? -21.383 -7.010 47.281 1.00 75.31 186 ALA A O 1
ATOM 1397 N N . GLU A 1 187 ? -22.772 -7.788 45.697 1.00 78.00 187 GLU A N 1
ATOM 1398 C CA . GLU A 1 187 ? -23.483 -8.761 46.534 1.00 78.00 187 GLU A CA 1
ATOM 1399 C C . GLU A 1 187 ? -22.538 -9.818 47.116 1.00 78.00 187 GLU A C 1
ATOM 1401 O O . GLU A 1 187 ? -22.574 -10.088 48.316 1.00 78.00 187 GLU A O 1
ATOM 1406 N N . ARG A 1 188 ? -21.614 -10.367 46.312 1.00 77.44 188 ARG A N 1
ATOM 1407 C CA . ARG A 1 188 ? -20.610 -11.323 46.817 1.00 77.44 188 ARG A CA 1
ATOM 1408 C C . ARG A 1 188 ? -19.645 -10.701 47.826 1.00 77.44 188 ARG A C 1
ATOM 1410 O O . ARG A 1 188 ? -19.205 -11.390 48.743 1.00 77.44 188 ARG A O 1
ATOM 1417 N N . ARG A 1 189 ? -19.311 -9.413 47.686 1.00 74.19 189 ARG A N 1
ATOM 1418 C CA . ARG A 1 189 ? -18.487 -8.691 48.671 1.00 74.19 189 ARG A CA 1
ATOM 1419 C C . ARG A 1 189 ? -19.251 -8.341 49.947 1.00 74.19 189 ARG A C 1
ATOM 1421 O O . ARG A 1 189 ? -18.624 -8.297 51.003 1.00 74.19 189 ARG A O 1
ATOM 1428 N N . ALA A 1 190 ? -20.556 -8.098 49.857 1.00 68.38 190 ALA A N 1
ATOM 1429 C CA . ALA A 1 190 ? -21.410 -7.861 51.017 1.00 68.38 190 ALA A CA 1
ATOM 1430 C C . ALA A 1 190 ? -21.642 -9.161 51.809 1.00 68.38 190 ALA A C 1
ATOM 1432 O O . ALA A 1 190 ? -21.348 -9.201 53.000 1.00 68.38 190 ALA A O 1
ATOM 1433 N N . GLY A 1 191 ? -22.034 -10.251 51.137 1.00 62.47 191 GLY A N 1
ATOM 1434 C CA . GLY A 1 191 ? -22.282 -11.548 51.782 1.00 62.47 191 GLY A CA 1
ATOM 1435 C C . GLY A 1 191 ? -21.018 -12.256 52.290 1.00 62.47 191 GLY A C 1
ATOM 1436 O O . GLY A 1 191 ? -21.063 -12.980 53.279 1.00 62.47 191 GLY A O 1
ATOM 1437 N N . GLY A 1 192 ? -19.857 -12.012 51.671 1.00 55.62 192 GLY A N 1
ATOM 1438 C CA . GLY A 1 192 ? -18.581 -12.581 52.122 1.00 55.62 192 GLY A CA 1
ATOM 1439 C C . GLY A 1 192 ? -18.048 -11.995 53.436 1.00 55.62 192 GLY A C 1
ATOM 1440 O O . GLY A 1 192 ? -17.227 -12.636 54.085 1.00 55.62 192 GLY A O 1
ATOM 1441 N N . LYS A 1 193 ? -18.504 -10.803 53.851 1.00 54.59 193 LYS A N 1
ATOM 1442 C CA . LYS A 1 193 ? -18.098 -10.203 55.134 1.00 54.59 193 LYS A CA 1
ATOM 1443 C C . LYS A 1 193 ? -18.857 -10.779 56.328 1.00 54.59 193 LYS A C 1
ATOM 1445 O O . LYS A 1 193 ? -18.283 -10.833 57.412 1.00 54.59 193 LYS A O 1
ATOM 1450 N N . GLU A 1 194 ? -20.090 -11.243 56.141 1.00 52.31 194 GLU A N 1
ATOM 1451 C CA . GLU A 1 194 ? -20.886 -11.831 57.228 1.00 52.31 194 GLU A CA 1
ATOM 1452 C C . GLU A 1 194 ? -20.417 -13.247 57.587 1.00 52.31 194 GLU A C 1
ATOM 1454 O O . GLU A 1 194 ? -20.378 -13.604 58.764 1.00 52.31 194 GLU A O 1
ATOM 1459 N N . ALA A 1 195 ? -19.942 -14.022 56.606 1.00 52.50 195 ALA A N 1
ATOM 1460 C CA . ALA A 1 195 ? -19.449 -15.380 56.843 1.00 52.50 195 ALA A CA 1
ATOM 1461 C C . ALA A 1 195 ? -18.172 -15.426 57.707 1.00 52.50 195 ALA A C 1
ATOM 1463 O O . ALA A 1 195 ? -17.961 -16.381 58.444 1.00 52.50 195 ALA A O 1
ATOM 1464 N N . THR A 1 196 ? -17.334 -14.385 57.672 1.00 51.56 196 THR A N 1
ATOM 1465 C CA . THR A 1 196 ? -16.079 -14.343 58.448 1.00 51.56 196 THR A CA 1
ATOM 1466 C C . THR A 1 196 ? -16.225 -13.863 59.895 1.00 51.56 196 THR A C 1
ATOM 1468 O O . THR A 1 196 ? -15.257 -13.950 60.647 1.00 51.56 196 THR A O 1
ATOM 1471 N N . VAL A 1 197 ? -17.391 -13.349 60.309 1.00 53.97 197 VAL A N 1
ATOM 1472 C CA . VAL A 1 197 ? -17.585 -12.841 61.685 1.00 53.97 197 VAL A CA 1
ATOM 1473 C C . VAL A 1 197 ? -18.074 -13.934 62.642 1.00 53.97 197 VAL A C 1
ATOM 1475 O O . VAL A 1 197 ? -17.753 -13.884 63.825 1.00 53.97 197 VAL A O 1
ATOM 1478 N N . HIS A 1 198 ? -18.759 -14.968 62.148 1.00 52.59 198 HIS A N 1
ATOM 1479 C CA . HIS A 1 198 ? -19.317 -16.024 63.003 1.00 52.59 198 HIS A CA 1
ATOM 1480 C C . HIS A 1 198 ? -18.368 -17.187 63.335 1.00 52.59 198 HIS A C 1
ATOM 1482 O O . HIS A 1 198 ? -18.734 -18.047 64.126 1.00 52.59 198 HIS A O 1
ATOM 1488 N N . GLU A 1 199 ? -17.145 -17.205 62.799 1.00 49.44 199 GLU A N 1
ATOM 1489 C CA . GLU A 1 199 ? -16.177 -18.294 63.032 1.00 49.44 199 GLU A CA 1
ATOM 1490 C C . GLU A 1 199 ? -15.062 -17.932 64.039 1.00 49.44 199 GLU A C 1
ATOM 1492 O O . GLU A 1 199 ? -14.086 -18.663 64.192 1.00 49.44 199 GLU A O 1
ATOM 1497 N N . ARG A 1 200 ? -15.179 -16.788 64.732 1.00 50.31 200 ARG A N 1
ATOM 1498 C CA . ARG A 1 200 ? -14.228 -16.343 65.774 1.00 50.31 200 ARG A CA 1
ATOM 1499 C C . ARG A 1 200 ? -14.904 -15.948 67.092 1.00 50.31 200 ARG A C 1
ATOM 1501 O O . ARG A 1 200 ? -14.491 -14.975 67.720 1.00 50.31 200 ARG A O 1
ATOM 1508 N N . SER A 1 201 ? -15.961 -16.658 67.481 1.00 50.12 201 SER A N 1
ATOM 1509 C CA . SER A 1 201 ? -16.582 -16.542 68.813 1.00 50.12 201 SER A CA 1
ATOM 1510 C C . SER A 1 201 ? -16.439 -17.852 69.567 1.00 50.12 201 SER A C 1
ATOM 1512 O O . SER A 1 201 ? -16.791 -18.885 68.960 1.00 50.12 201 SER A O 1
#

InterPro domains:
  IPR036927 Cytochrome c oxidase-like, subunit I superfamily [G3DSA:1.20.210.10] (23-175)
  IPR036927 Cytochrome c oxidase-like, subunit I superfamily [SSF81442] (33-168)

pLDDT: mean 80.01, std 16.36, range [44.09, 98.12]

Organism: Limnochorda pilosa (NCBI:txid1555112)

Radius of gyration: 28.1 Å; chains: 1; bounding box: 80×36×96 Å

Sequence (201 aa):
MGG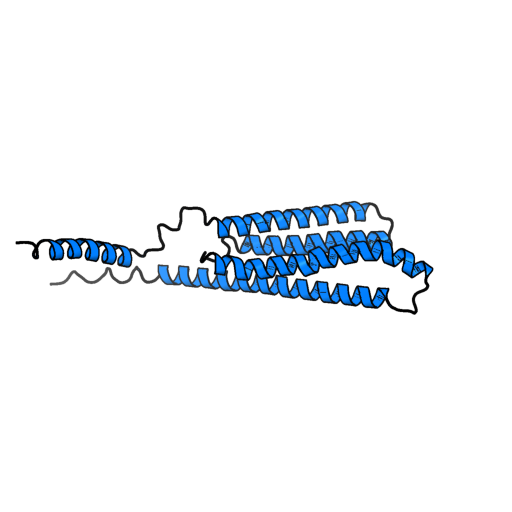AASRTARNGGEGMGIAAVKDRTRRSVRRLSMAYYGTSLAYLAVGALFLAVMDYPALPGGLVLKLKGAAGTVFNLWHLYGFVGSMIMGVSYTMLPAMASQPLIRLPRLAWVQFWLYQAGLLLSMGARAGRFFVADPSLGWAAWSGTLALAGSIVLYAYNLGTTLLGVPGEVRSVVPEDVRERIAERRAGGKEATVHERS